Protein AF-A0A7Y2PFR7-F1 (afdb_monomer)

pLDDT: mean 94.41, std 5.93, range [52.22, 98.75]

Structure (mmCIF, N/CA/C/O backbone):
data_AF-A0A7Y2PFR7-F1
#
_entry.id   AF-A0A7Y2PFR7-F1
#
loop_
_atom_site.group_PDB
_atom_site.id
_atom_site.type_symbol
_atom_site.label_atom_id
_atom_site.label_alt_id
_atom_site.label_comp_id
_atom_site.label_asym_id
_atom_site.label_entity_id
_atom_site.label_seq_id
_atom_site.pdbx_PDB_ins_code
_atom_site.Cartn_x
_atom_site.Cartn_y
_atom_site.Cartn_z
_atom_site.occupancy
_atom_site.B_iso_or_equiv
_atom_site.auth_seq_id
_atom_site.auth_comp_id
_atom_site.auth_asym_id
_atom_site.auth_atom_id
_atom_site.pdbx_PDB_model_num
ATOM 1 N N . MET A 1 1 ? 8.961 -8.467 6.448 1.00 73.44 1 MET A N 1
ATOM 2 C CA . MET A 1 1 ? 8.461 -9.856 6.551 1.00 73.44 1 MET A CA 1
ATOM 3 C C . MET A 1 1 ? 7.328 -10.060 5.555 1.00 73.44 1 MET A C 1
ATOM 5 O O . MET A 1 1 ? 6.442 -9.214 5.499 1.00 73.44 1 MET A O 1
ATOM 9 N N . ILE A 1 2 ? 7.379 -11.126 4.752 1.00 89.25 2 ILE A N 1
ATOM 10 C CA . ILE A 1 2 ? 6.249 -11.557 3.915 1.00 89.25 2 ILE A CA 1
ATOM 11 C C . ILE A 1 2 ? 5.321 -12.379 4.800 1.00 89.25 2 ILE A C 1
ATOM 13 O O . ILE A 1 2 ? 5.780 -13.318 5.442 1.00 89.25 2 ILE A O 1
ATOM 17 N N . LEU A 1 3 ? 4.045 -12.008 4.850 1.00 93.50 3 LEU A N 1
ATOM 18 C CA . LEU A 1 3 ? 3.095 -12.608 5.784 1.00 93.50 3 LEU A CA 1
ATOM 19 C C . LEU A 1 3 ? 2.535 -13.951 5.284 1.00 93.50 3 LEU A C 1
ATOM 21 O O . LEU A 1 3 ? 2.276 -14.836 6.087 1.00 93.50 3 LEU A O 1
ATOM 25 N N . PHE A 1 4 ? 2.414 -14.115 3.962 1.00 96.69 4 PHE A N 1
ATOM 26 C CA . PHE A 1 4 ? 1.813 -15.287 3.312 1.00 96.69 4 PHE A CA 1
ATOM 27 C C . PHE A 1 4 ? 2.728 -15.858 2.207 1.00 96.69 4 PHE A C 1
ATOM 29 O O . PHE A 1 4 ? 2.384 -15.791 1.023 1.00 96.69 4 PHE A O 1
ATOM 36 N N . PRO A 1 5 ? 3.926 -16.373 2.545 1.00 95.44 5 PRO A N 1
ATOM 37 C CA . PRO A 1 5 ? 4.923 -16.780 1.548 1.00 95.44 5 PRO A CA 1
ATOM 38 C C . PRO A 1 5 ? 4.431 -17.892 0.607 1.00 95.44 5 PRO A C 1
ATOM 40 O O . PRO A 1 5 ? 4.742 -17.863 -0.584 1.00 95.44 5 PRO A O 1
ATOM 43 N N . ASP A 1 6 ? 3.610 -18.818 1.101 1.00 96.38 6 ASP A N 1
ATOM 44 C CA . ASP A 1 6 ? 3.124 -19.964 0.319 1.00 96.38 6 ASP A CA 1
ATOM 45 C C . ASP A 1 6 ? 2.070 -19.578 -0.730 1.00 96.38 6 ASP A C 1
ATOM 47 O O . ASP A 1 6 ? 1.842 -20.302 -1.700 1.00 96.38 6 ASP A O 1
ATOM 51 N N . LEU A 1 7 ? 1.464 -18.396 -0.589 1.00 97.62 7 LEU A N 1
ATOM 52 C CA . LEU A 1 7 ? 0.409 -17.912 -1.477 1.00 97.62 7 LEU A CA 1
ATOM 53 C C . LEU A 1 7 ? 0.921 -16.959 -2.564 1.00 97.62 7 LEU A C 1
ATOM 55 O O . LEU A 1 7 ? 0.141 -16.540 -3.413 1.00 97.62 7 LEU A O 1
ATOM 59 N N . LEU A 1 8 ? 2.220 -16.643 -2.618 1.00 95.25 8 LEU A N 1
ATOM 60 C CA . LEU A 1 8 ? 2.778 -15.642 -3.548 1.00 95.25 8 LEU A CA 1
ATOM 61 C C . LEU A 1 8 ? 2.469 -15.899 -5.036 1.00 95.25 8 LEU A C 1
ATOM 63 O O . LEU A 1 8 ? 2.458 -14.963 -5.835 1.00 95.25 8 LEU A O 1
ATOM 67 N N . ASN A 1 9 ? 2.215 -17.152 -5.426 1.00 94.88 9 ASN A N 1
ATOM 68 C CA . ASN A 1 9 ? 1.857 -17.510 -6.802 1.00 94.88 9 ASN A CA 1
ATOM 69 C C . ASN A 1 9 ? 0.347 -17.480 -7.085 1.00 94.88 9 ASN A C 1
ATOM 71 O O . ASN A 1 9 ? -0.038 -17.543 -8.255 1.00 94.88 9 ASN A O 1
ATOM 75 N N . LEU A 1 10 ? -0.499 -17.370 -6.057 1.00 96.88 10 LEU A N 1
ATOM 76 C CA . 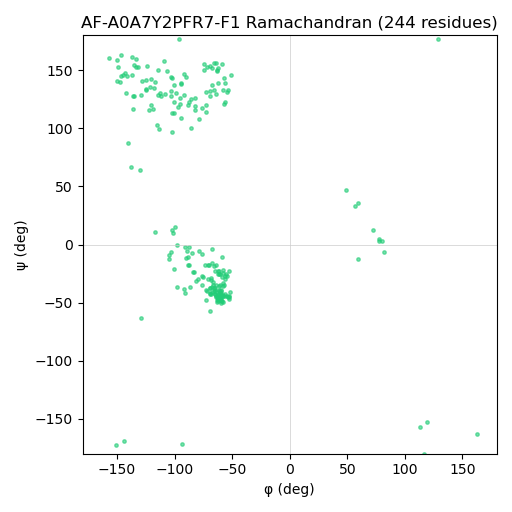LEU A 1 10 ? -1.956 -17.405 -6.180 1.00 96.88 10 LEU A CA 1
ATOM 77 C C . LEU A 1 10 ? -2.508 -16.347 -7.149 1.00 96.88 10 LEU A C 1
ATOM 79 O O . LEU A 1 10 ? -3.329 -16.735 -7.977 1.00 96.88 10 LEU A O 1
ATOM 83 N N . PRO A 1 11 ? -2.045 -15.074 -7.170 1.00 96.25 11 PRO A N 1
ATOM 84 C CA . PRO A 1 11 ? -2.588 -14.076 -8.097 1.00 96.25 11 PRO A CA 1
ATOM 85 C C . PRO A 1 11 ? -2.509 -14.492 -9.574 1.00 96.25 11 PRO A C 1
ATOM 87 O O . PRO A 1 11 ? -3.373 -14.135 -10.362 1.00 96.25 11 PRO A O 1
ATOM 90 N N . ARG A 1 12 ? -1.513 -15.299 -9.966 1.00 93.31 12 ARG A N 1
ATOM 91 C CA . ARG A 1 12 ? -1.357 -15.783 -11.354 1.00 93.31 12 ARG A CA 1
ATOM 92 C C . ARG A 1 12 ? -2.333 -16.901 -11.731 1.00 93.31 12 ARG A C 1
ATOM 94 O O . ARG A 1 12 ? -2.360 -17.322 -12.881 1.00 93.31 12 ARG A O 1
ATOM 101 N N . GLN A 1 13 ? -3.080 -17.422 -10.762 1.00 95.69 13 GLN A N 1
ATOM 102 C CA . GLN A 1 13 ? -4.012 -18.537 -10.930 1.00 95.69 13 GLN A CA 1
ATOM 103 C C . GLN A 1 13 ? -5.479 -18.083 -10.945 1.00 95.69 13 GLN A C 1
ATOM 105 O O . GLN A 1 13 ? -6.354 -18.904 -11.214 1.00 95.69 13 GLN A O 1
ATOM 110 N N . LEU A 1 14 ? -5.746 -16.811 -10.631 1.00 96.44 14 LEU A N 1
ATOM 111 C CA . LEU A 1 14 ? -7.094 -16.249 -10.542 1.00 96.44 14 LEU A CA 1
ATOM 112 C C . LEU A 1 14 ? -7.513 -15.644 -11.888 1.00 96.44 14 LEU A C 1
ATOM 114 O O . LEU A 1 14 ? -6.687 -15.138 -12.658 1.00 96.44 14 LEU A O 1
ATOM 118 N N . ARG A 1 15 ? -8.805 -15.726 -12.194 1.00 95.38 15 ARG A N 1
ATOM 119 C CA . ARG A 1 15 ? -9.359 -15.392 -13.512 1.00 95.38 15 ARG A CA 1
ATOM 120 C C . ARG A 1 15 ? -9.798 -13.938 -13.602 1.00 95.38 15 ARG A C 1
ATOM 122 O O . ARG A 1 15 ? -9.591 -13.319 -14.646 1.00 95.38 15 ARG A O 1
ATOM 129 N N . HIS A 1 16 ? -10.379 -13.400 -12.534 1.00 95.88 16 HIS A N 1
ATOM 130 C CA . HIS A 1 16 ? -10.953 -12.060 -12.523 1.00 95.88 16 HIS A CA 1
ATOM 131 C C . HIS A 1 16 ? -9.885 -11.004 -12.195 1.00 95.88 16 HIS A C 1
ATOM 133 O O . HIS A 1 16 ? -9.228 -11.122 -11.155 1.00 95.88 16 HIS A O 1
ATOM 139 N N . PRO A 1 17 ? -9.698 -9.966 -13.038 1.00 95.06 17 PRO A N 1
ATOM 140 C CA . PRO A 1 17 ? -8.657 -8.955 -12.841 1.00 95.06 17 PRO A CA 1
ATOM 141 C C . PRO A 1 17 ? -8.698 -8.291 -11.465 1.00 95.06 17 PRO A C 1
ATOM 143 O O . PRO A 1 17 ? -7.676 -8.222 -10.793 1.00 95.06 17 PRO A O 1
ATOM 146 N N . GLU A 1 18 ? -9.877 -7.894 -10.985 1.00 96.50 18 GLU A N 1
ATOM 147 C CA . GLU A 1 18 ? -10.002 -7.210 -9.697 1.00 96.50 18 GLU A CA 1
ATOM 148 C C . GLU A 1 18 ? -9.645 -8.130 -8.523 1.00 96.50 18 GLU A C 1
ATOM 150 O O . GLU A 1 18 ? -9.097 -7.681 -7.517 1.00 96.50 18 GLU A O 1
ATOM 155 N N . VAL A 1 19 ? -9.920 -9.431 -8.653 1.00 98.38 19 VAL A N 1
ATOM 156 C CA . VAL A 1 19 ? -9.573 -10.426 -7.630 1.00 98.38 19 VAL A CA 1
ATOM 157 C C . VAL A 1 19 ? -8.075 -10.736 -7.669 1.00 98.38 19 VAL A C 1
ATOM 159 O O . VAL A 1 19 ? -7.460 -10.896 -6.613 1.00 98.38 19 VAL A O 1
ATOM 162 N N . ARG A 1 20 ? -7.448 -10.742 -8.856 1.00 97.81 20 ARG A N 1
ATOM 163 C CA . ARG A 1 20 ? -5.980 -10.780 -8.981 1.00 97.81 20 ARG A CA 1
ATOM 164 C C . ARG A 1 20 ? -5.333 -9.577 -8.319 1.00 97.81 20 ARG A C 1
ATOM 166 O O . ARG A 1 20 ? -4.357 -9.758 -7.595 1.00 97.81 20 ARG A O 1
ATOM 173 N N . ASP A 1 21 ? -5.877 -8.388 -8.543 1.00 97.62 21 ASP A N 1
ATOM 174 C CA . ASP A 1 21 ? -5.3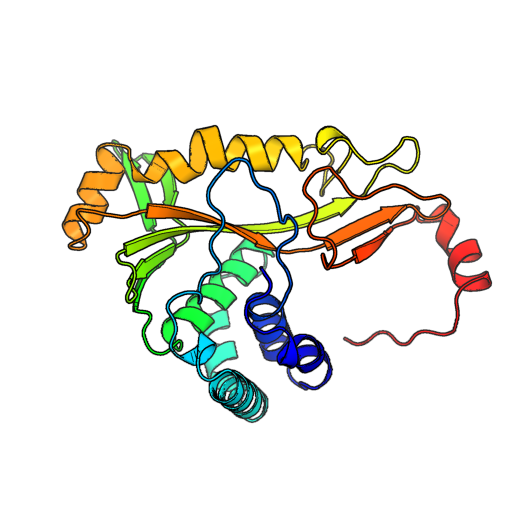67 -7.153 -7.959 1.00 97.62 21 ASP A CA 1
ATOM 175 C C . ASP A 1 21 ? -5.512 -7.182 -6.437 1.00 97.62 21 ASP A C 1
ATOM 177 O O . ASP A 1 21 ? -4.545 -6.919 -5.728 1.00 97.62 21 ASP A O 1
ATOM 181 N N . LEU A 1 22 ? -6.665 -7.606 -5.913 1.00 98.69 22 LEU A N 1
ATOM 182 C CA . LEU A 1 22 ? -6.869 -7.809 -4.477 1.00 98.69 22 LEU A CA 1
ATOM 183 C C . LEU A 1 22 ? -5.867 -8.807 -3.882 1.00 98.69 22 LEU A C 1
ATOM 185 O O . LEU A 1 22 ? -5.222 -8.518 -2.872 1.00 98.69 22 LEU A O 1
ATOM 189 N N . ALA A 1 23 ? -5.708 -9.971 -4.515 1.00 98.50 23 ALA A N 1
ATOM 190 C CA . ALA A 1 23 ? -4.746 -10.978 -4.086 1.00 98.50 23 ALA A CA 1
ATOM 191 C C . ALA A 1 23 ? -3.315 -10.425 -4.135 1.00 98.50 23 ALA A C 1
ATOM 193 O O . ALA A 1 23 ? -2.538 -10.639 -3.210 1.00 98.50 23 ALA A O 1
ATOM 194 N N . TRP A 1 24 ? -2.965 -9.669 -5.176 1.00 97.75 24 TRP A N 1
ATOM 195 C CA . TRP A 1 24 ? -1.671 -9.007 -5.287 1.00 97.75 24 TRP A CA 1
ATOM 196 C C . TRP A 1 24 ? -1.461 -7.996 -4.159 1.00 97.75 24 TRP A C 1
ATOM 198 O O . TRP A 1 24 ? -0.407 -8.012 -3.534 1.00 97.75 24 TRP A O 1
ATOM 208 N N . VAL A 1 25 ? -2.460 -7.169 -3.838 1.00 97.50 25 VAL A N 1
ATOM 209 C CA . VAL A 1 25 ? -2.383 -6.190 -2.743 1.00 97.50 25 VAL A CA 1
ATOM 210 C C . VAL A 1 25 ? -2.077 -6.878 -1.412 1.00 97.50 25 VAL A C 1
ATOM 212 O O . VAL A 1 25 ? -1.206 -6.411 -0.680 1.00 97.50 25 VAL A O 1
ATOM 215 N N . ILE A 1 26 ? -2.748 -7.999 -1.136 1.00 98.31 26 ILE A N 1
ATOM 216 C CA . ILE A 1 26 ? -2.596 -8.768 0.104 1.00 98.31 26 ILE A CA 1
ATOM 217 C C . ILE A 1 26 ? -1.259 -9.512 0.169 1.00 98.31 26 ILE A C 1
ATOM 219 O O . ILE A 1 26 ? -0.663 -9.612 1.234 1.00 98.31 26 ILE A O 1
ATOM 223 N N . LEU A 1 27 ? -0.804 -10.081 -0.946 1.00 98.00 27 LEU A N 1
ATOM 224 C CA . LEU A 1 27 ? 0.280 -11.066 -0.950 1.00 98.00 27 LEU A CA 1
ATOM 225 C C . LEU A 1 27 ? 1.629 -10.470 -1.360 1.00 98.00 27 LEU A C 1
ATOM 227 O O . LEU A 1 27 ? 2.671 -11.053 -1.060 1.00 98.00 27 LEU A O 1
ATOM 231 N N . ALA A 1 28 ? 1.636 -9.327 -2.052 1.00 96.62 28 ALA A N 1
ATOM 232 C CA . ALA A 1 28 ? 2.860 -8.702 -2.528 1.00 96.62 28 ALA A CA 1
ATOM 233 C C . ALA A 1 28 ? 3.819 -8.392 -1.363 1.00 96.62 28 ALA A C 1
ATOM 235 O O . ALA A 1 28 ? 3.422 -7.778 -0.367 1.00 96.62 28 ALA A O 1
ATOM 236 N N . PRO A 1 29 ? 5.112 -8.743 -1.493 1.00 96.12 29 PRO A N 1
ATOM 237 C CA . PRO A 1 29 ? 6.127 -8.302 -0.549 1.00 96.12 29 PRO A CA 1
ATOM 238 C C . PRO A 1 29 ? 6.164 -6.768 -0.477 1.00 96.12 29 PRO A C 1
ATOM 240 O O . PRO A 1 29 ? 6.039 -6.112 -1.518 1.00 96.12 29 PRO A O 1
ATOM 243 N N . PRO A 1 30 ? 6.390 -6.172 0.710 1.00 96.00 30 PRO A N 1
ATOM 244 C CA . PRO A 1 30 ? 6.565 -4.730 0.800 1.00 96.00 30 PRO A CA 1
ATOM 245 C C . PRO A 1 30 ? 7.809 -4.313 0.012 1.00 96.00 30 PRO A C 1
ATOM 247 O O . PRO A 1 30 ? 8.783 -5.064 -0.076 1.00 96.00 30 PRO A O 1
ATOM 250 N N . MET A 1 31 ? 7.795 -3.099 -0.538 1.00 96.75 31 MET A N 1
ATOM 251 C CA . MET A 1 31 ? 8.900 -2.559 -1.335 1.00 96.75 31 MET A CA 1
ATOM 252 C C . MET A 1 31 ? 10.205 -2.493 -0.530 1.00 96.75 31 MET A C 1
ATOM 254 O O . MET A 1 31 ? 11.284 -2.794 -1.043 1.00 96.75 31 MET A O 1
ATOM 258 N N . LEU A 1 32 ? 10.097 -2.115 0.742 1.00 95.62 32 LEU A N 1
ATOM 259 C CA . LEU A 1 32 ? 11.212 -1.968 1.667 1.00 95.62 32 LEU A CA 1
ATOM 260 C C . LEU A 1 32 ? 11.063 -2.967 2.813 1.00 95.62 32 LEU A C 1
ATOM 262 O O . LEU A 1 32 ? 9.963 -3.189 3.315 1.00 95.62 32 LEU A O 1
ATOM 266 N N . GLU A 1 33 ? 12.169 -3.567 3.230 1.00 93.81 33 GLU A N 1
ATOM 267 C CA . GLU A 1 33 ? 12.243 -4.344 4.467 1.00 93.81 33 GLU A CA 1
ATOM 268 C C . GLU A 1 33 ? 12.668 -3.456 5.633 1.00 93.81 33 GLU A C 1
ATOM 270 O O . GLU A 1 33 ? 12.090 -3.546 6.714 1.00 93.81 33 GLU A O 1
ATOM 275 N N . GLN A 1 34 ? 13.637 -2.572 5.395 1.00 90.44 34 GLN A N 1
ATOM 276 C CA . GLN A 1 34 ? 14.123 -1.634 6.394 1.00 90.44 34 GLN A CA 1
ATOM 277 C C . GLN A 1 34 ? 13.531 -0.264 6.105 1.00 90.44 34 GLN A C 1
ATOM 279 O O . GLN A 1 34 ? 13.832 0.371 5.094 1.00 90.44 34 GLN A O 1
ATOM 284 N N . THR A 1 35 ? 12.681 0.188 7.016 1.00 87.88 35 THR A N 1
ATOM 285 C CA . THR A 1 35 ? 12.088 1.517 6.987 1.00 87.88 35 THR A CA 1
ATOM 286 C C . THR A 1 35 ? 12.471 2.250 8.266 1.00 87.88 35 THR A C 1
ATOM 288 O O . THR A 1 35 ? 12.495 1.649 9.337 1.00 87.88 35 THR A O 1
ATOM 291 N N . PRO A 1 36 ? 12.748 3.558 8.201 1.00 83.12 36 PRO A N 1
ATOM 292 C CA . PRO A 1 36 ? 13.054 4.352 9.394 1.00 83.12 36 PRO A CA 1
ATOM 293 C C . PRO A 1 36 ? 11.856 4.525 10.352 1.00 83.12 36 PRO A C 1
ATOM 295 O O . PRO A 1 36 ? 12.019 5.102 11.423 1.00 83.12 36 PRO A O 1
ATOM 298 N N . TRP A 1 37 ? 10.668 4.019 9.994 1.00 86.31 37 TRP A N 1
ATOM 299 C CA . TRP A 1 37 ? 9.463 4.005 10.834 1.00 86.31 37 TRP A CA 1
ATOM 300 C C . TRP A 1 37 ? 8.803 2.629 10.814 1.00 86.31 37 TRP A C 1
ATOM 302 O O . TRP A 1 37 ? 9.038 1.869 9.868 1.00 86.31 37 TRP A O 1
ATOM 312 N N . PRO A 1 38 ? 7.958 2.317 11.813 1.00 90.94 38 PRO A N 1
ATOM 313 C CA . PRO A 1 38 ? 7.262 1.043 11.879 1.00 90.94 38 PRO A CA 1
ATOM 314 C C . PRO A 1 38 ? 6.440 0.780 10.613 1.00 90.94 38 PRO A C 1
ATOM 316 O O . PRO A 1 38 ? 5.564 1.561 10.234 1.00 90.94 38 PRO A O 1
ATOM 319 N N . GLN A 1 39 ? 6.733 -0.340 9.961 1.00 93.75 39 GLN A N 1
ATOM 320 C CA . GLN A 1 39 ? 5.944 -0.864 8.857 1.00 93.75 39 GLN A CA 1
ATOM 321 C C . GLN A 1 39 ? 5.106 -2.033 9.361 1.00 93.75 39 GLN A C 1
ATOM 323 O O . GLN A 1 39 ? 5.632 -2.932 10.018 1.00 93.75 39 GLN A O 1
ATOM 328 N N . ARG A 1 40 ? 3.814 -2.040 9.029 1.00 96.12 40 ARG A N 1
ATOM 329 C CA . ARG A 1 40 ? 2.891 -3.097 9.446 1.00 96.12 40 ARG A CA 1
ATOM 330 C C . ARG A 1 40 ? 2.028 -3.532 8.277 1.00 96.12 40 ARG A C 1
ATOM 332 O O . ARG A 1 40 ? 1.392 -2.708 7.631 1.00 96.12 40 ARG A O 1
ATOM 339 N N . HIS A 1 41 ? 1.993 -4.836 8.030 1.00 97.75 41 HIS A N 1
ATOM 340 C CA . HIS A 1 41 ? 1.051 -5.405 7.075 1.00 97.75 41 HIS A CA 1
ATOM 341 C C . HIS A 1 41 ? -0.381 -5.218 7.601 1.00 97.75 41 HIS A C 1
ATOM 343 O O . HIS A 1 41 ? -0.626 -5.589 8.752 1.00 97.75 41 HIS A O 1
ATOM 349 N N . PRO A 1 42 ? -1.349 -4.748 6.791 1.00 97.88 42 PRO A N 1
ATOM 350 C CA . PRO A 1 42 ? -2.723 -4.499 7.254 1.00 97.88 42 PRO A CA 1
ATOM 351 C C . PRO A 1 42 ? -3.481 -5.700 7.837 1.00 97.88 42 PRO A C 1
ATOM 353 O O . PRO A 1 42 ? -4.529 -5.524 8.442 1.00 97.88 42 PRO A O 1
ATOM 356 N N . LEU A 1 43 ? -2.946 -6.914 7.681 1.00 98.31 43 LEU A N 1
ATOM 357 C CA . LEU A 1 43 ? -3.552 -8.176 8.108 1.00 98.31 43 LEU A CA 1
ATOM 358 C C . LEU A 1 43 ? -2.706 -8.894 9.165 1.00 98.31 43 LEU A C 1
ATOM 360 O O . LEU A 1 43 ? -2.976 -10.049 9.465 1.00 98.31 43 LEU A O 1
ATOM 364 N N . ALA A 1 44 ? -1.681 -8.246 9.731 1.00 97.62 44 ALA A N 1
ATOM 365 C CA . ALA A 1 44 ? -0.772 -8.881 10.691 1.00 97.62 44 ALA A CA 1
ATOM 366 C C . ALA A 1 44 ? -1.493 -9.449 11.933 1.00 97.62 44 ALA A C 1
ATOM 368 O O . ALA A 1 44 ? -1.091 -10.486 12.464 1.00 97.62 44 ALA A O 1
ATOM 369 N N . GLY A 1 45 ? -2.578 -8.803 12.366 1.00 97.38 45 GLY A N 1
ATOM 370 C CA . GLY A 1 45 ? -3.413 -9.272 13.471 1.00 97.38 45 GLY A CA 1
ATOM 371 C C . GLY A 1 45 ? -4.530 -10.242 13.079 1.00 97.38 45 GLY A C 1
ATOM 372 O O . GLY A 1 45 ? -5.233 -10.706 13.969 1.00 97.38 45 GLY A O 1
ATOM 373 N N . SER A 1 46 ? -4.697 -10.561 11.791 1.00 98.38 46 SER A N 1
ATOM 374 C CA . SER A 1 46 ? -5.771 -11.440 11.320 1.00 98.38 46 SER A CA 1
ATOM 375 C C . SER A 1 46 ? -5.511 -12.910 11.653 1.00 98.38 46 SER A C 1
ATOM 377 O O . SER A 1 46 ? -4.365 -13.376 11.645 1.00 98.38 46 SER A O 1
ATOM 379 N N . ASP A 1 47 ? -6.582 -13.679 11.848 1.00 97.81 47 ASP A N 1
ATOM 380 C CA . ASP A 1 47 ? -6.502 -15.135 12.014 1.00 97.81 47 ASP A CA 1
ATOM 381 C C . ASP A 1 47 ? -5.990 -15.833 10.748 1.00 97.81 47 ASP A C 1
ATOM 383 O O . ASP A 1 47 ? -5.380 -16.899 10.836 1.00 97.81 47 ASP A O 1
ATOM 387 N N . TRP A 1 48 ? -6.129 -15.203 9.575 1.00 98.12 48 TRP A N 1
ATOM 388 C CA . TRP A 1 48 ? -5.532 -15.693 8.330 1.00 98.12 48 TRP A CA 1
ATOM 389 C C . TRP A 1 48 ? -4.019 -15.890 8.427 1.00 98.12 48 TRP A C 1
ATOM 391 O O . TRP A 1 48 ? -3.481 -16.742 7.732 1.00 98.12 48 TRP A O 1
ATOM 401 N N . VAL A 1 49 ? -3.318 -15.151 9.292 1.00 97.38 49 VAL A N 1
ATOM 402 C CA . VAL A 1 49 ? -1.872 -15.341 9.503 1.00 97.38 49 VAL A CA 1
ATOM 403 C C . VAL A 1 49 ? -1.565 -16.717 10.092 1.00 97.38 49 VAL A C 1
ATOM 405 O O . VAL A 1 49 ? -0.537 -17.302 9.772 1.00 97.38 49 VAL A O 1
ATOM 408 N N . GLN A 1 50 ? -2.451 -17.235 10.946 1.00 96.44 50 GLN A N 1
ATOM 409 C CA . GLN A 1 50 ? -2.307 -18.562 11.553 1.00 96.44 50 GLN A CA 1
ATOM 410 C C . GLN A 1 50 ? -2.935 -19.668 10.694 1.00 96.44 50 GLN A C 1
ATOM 412 O O . GLN A 1 50 ? -2.622 -20.838 10.888 1.00 96.44 50 GLN A O 1
ATOM 417 N N . ALA A 1 51 ? -3.809 -19.295 9.757 1.00 97.38 51 ALA A N 1
ATOM 418 C CA . ALA A 1 51 ? -4.539 -20.204 8.882 1.00 97.38 51 ALA A CA 1
ATOM 419 C C . ALA A 1 51 ? -4.594 -19.667 7.432 1.00 97.38 51 ALA A C 1
ATOM 421 O O . ALA A 1 51 ? -5.667 -19.278 6.946 1.00 97.38 51 ALA A O 1
ATOM 422 N N . PRO A 1 52 ? -3.446 -19.588 6.727 1.00 97.62 52 PRO A N 1
ATOM 423 C CA . PRO A 1 52 ? -3.356 -18.996 5.388 1.00 97.62 52 PRO A CA 1
ATOM 424 C C . PRO A 1 52 ? -4.207 -19.727 4.340 1.00 97.62 52 PRO A C 1
ATOM 426 O O . PRO A 1 52 ? -4.673 -19.116 3.379 1.00 97.62 52 PRO A O 1
ATOM 429 N N . GLU A 1 53 ? -4.503 -21.009 4.537 1.00 98.19 53 GLU A N 1
ATOM 430 C CA . GLU A 1 53 ? -5.415 -21.775 3.688 1.00 98.19 53 GLU A CA 1
ATOM 431 C C . GLU A 1 53 ? -6.850 -21.219 3.697 1.00 98.19 53 GLU A C 1
ATOM 433 O O . GLU A 1 53 ? -7.594 -21.395 2.727 1.00 98.19 53 GLU A O 1
ATOM 438 N N . GLN A 1 54 ? -7.256 -20.519 4.764 1.00 98.38 54 GLN A N 1
ATOM 439 C CA . GLN A 1 54 ? -8.549 -19.835 4.813 1.00 98.38 54 GLN A CA 1
ATOM 440 C C . GLN A 1 54 ? -8.558 -18.586 3.927 1.00 98.38 54 GLN A C 1
ATOM 442 O O . GLN A 1 54 ? -9.548 -18.352 3.232 1.00 98.38 54 GLN A O 1
ATOM 447 N N . LEU A 1 55 ? -7.452 -17.831 3.893 1.00 98.69 55 LEU A N 1
ATOM 448 C CA . LEU A 1 55 ? -7.274 -16.710 2.967 1.00 98.69 55 LEU A CA 1
ATOM 449 C C . LEU A 1 55 ? -7.297 -17.200 1.515 1.00 98.69 55 LEU A C 1
ATOM 451 O O . LEU A 1 55 ? -8.003 -16.626 0.686 1.00 98.69 55 LEU A O 1
ATOM 455 N N . GLU A 1 56 ? -6.583 -18.286 1.205 1.00 98.62 56 GLU A N 1
ATOM 456 C CA . GLU A 1 56 ? -6.620 -18.882 -0.135 1.00 98.62 56 GLU A CA 1
ATOM 457 C C . GLU A 1 56 ? -8.043 -19.294 -0.527 1.00 98.62 56 GLU A C 1
ATOM 459 O O . GLU A 1 56 ? -8.513 -18.949 -1.614 1.00 98.62 56 GLU A O 1
ATOM 464 N N . ARG A 1 57 ? -8.754 -20.008 0.357 1.00 98.62 57 ARG A N 1
ATOM 465 C CA . ARG A 1 57 ? -10.135 -20.437 0.104 1.00 98.62 57 ARG A CA 1
ATOM 466 C C . ARG A 1 57 ? -11.056 -19.245 -0.141 1.00 98.62 57 ARG A C 1
ATOM 468 O O . ARG A 1 57 ? -11.875 -19.303 -1.056 1.00 98.62 57 ARG A O 1
ATOM 475 N N . TRP A 1 58 ? -10.910 -18.177 0.641 1.00 98.69 58 TRP A N 1
ATOM 476 C CA . TRP A 1 58 ? -11.681 -16.948 0.472 1.00 98.69 58 TRP A CA 1
ATOM 477 C C . TRP A 1 58 ? -11.391 -16.272 -0.875 1.00 98.69 58 TRP A C 1
ATOM 479 O O . TRP A 1 58 ? -12.330 -15.985 -1.615 1.00 98.69 58 TRP A O 1
ATOM 489 N N . LEU A 1 59 ? -10.117 -16.114 -1.255 1.00 98.75 59 LEU A N 1
ATOM 490 C CA . LEU A 1 59 ? -9.735 -15.543 -2.554 1.00 98.75 59 LEU A CA 1
ATOM 491 C C . LEU A 1 59 ? -10.256 -16.379 -3.732 1.00 98.75 59 LEU A C 1
ATOM 493 O O . LEU A 1 59 ? -10.740 -15.817 -4.709 1.00 98.75 59 LEU A O 1
ATOM 497 N N . ARG A 1 60 ? -10.214 -17.716 -3.647 1.00 98.69 60 ARG A N 1
ATOM 498 C CA . ARG A 1 60 ? -10.753 -18.604 -4.696 1.00 98.69 60 ARG A CA 1
ATOM 499 C C . ARG A 1 60 ? -12.277 -18.561 -4.786 1.00 98.69 60 ARG A C 1
ATOM 501 O O . ARG A 1 60 ? -12.826 -18.625 -5.886 1.00 98.69 60 ARG A O 1
ATOM 508 N N . ALA A 1 61 ? -12.964 -18.455 -3.651 1.00 98.62 61 ALA A N 1
ATOM 509 C CA . ALA A 1 61 ? -14.413 -18.284 -3.627 1.00 98.62 61 ALA A CA 1
ATOM 510 C C . ALA A 1 61 ? -14.816 -16.940 -4.252 1.00 98.62 61 ALA A C 1
ATOM 512 O O . ALA A 1 61 ? -15.728 -16.898 -5.075 1.00 98.62 61 ALA A O 1
ATOM 513 N N . LEU A 1 62 ? -14.083 -15.871 -3.931 1.00 98.62 62 LEU A N 1
ATOM 514 C CA . LEU A 1 62 ? -14.282 -14.551 -4.521 1.00 98.62 62 LEU A CA 1
ATOM 515 C C . LEU A 1 62 ? -13.934 -14.517 -6.017 1.00 98.62 62 LEU A C 1
ATOM 517 O O . LEU A 1 62 ? -14.615 -13.850 -6.780 1.00 98.62 62 LEU A O 1
ATOM 521 N N . ASP A 1 63 ? -12.930 -15.268 -6.470 1.00 98.44 63 ASP A N 1
ATOM 522 C CA . ASP A 1 63 ? -12.649 -15.420 -7.907 1.00 98.44 63 ASP A CA 1
ATOM 523 C C . ASP A 1 63 ? -13.743 -16.219 -8.625 1.00 98.44 63 ASP A C 1
ATOM 525 O O . ASP A 1 63 ? -14.004 -15.999 -9.798 1.00 98.44 63 ASP A O 1
ATOM 529 N N . SER A 1 64 ? -14.429 -17.127 -7.931 1.00 98.06 64 SER A N 1
ATOM 530 C CA . SER A 1 64 ? -15.574 -17.847 -8.506 1.00 98.06 64 SER A CA 1
ATOM 531 C C . SER A 1 64 ? -16.835 -16.977 -8.581 1.00 98.06 64 SER A C 1
ATOM 533 O O . SER A 1 64 ? -17.686 -17.209 -9.438 1.00 98.06 64 SER A O 1
ATOM 535 N N . ASN A 1 65 ? -16.962 -15.985 -7.693 1.00 97.75 65 ASN A N 1
ATOM 536 C CA . ASN A 1 65 ? -18.034 -14.994 -7.687 1.00 97.75 65 ASN A CA 1
ATOM 537 C C . ASN A 1 65 ? -17.487 -13.600 -7.329 1.00 97.75 65 ASN A C 1
ATOM 539 O O . ASN A 1 65 ? -17.495 -13.202 -6.162 1.00 97.75 65 ASN A O 1
ATOM 543 N N . SER A 1 66 ? -17.027 -12.857 -8.339 1.00 97.75 66 SER A N 1
ATOM 544 C CA . SER A 1 66 ? -16.359 -11.558 -8.161 1.00 97.75 66 SER A CA 1
ATOM 545 C C . SER A 1 66 ? -17.308 -10.387 -7.894 1.00 97.75 66 SER A C 1
ATOM 547 O O . SER A 1 66 ? -16.847 -9.269 -7.649 1.00 97.75 66 SER A O 1
ATOM 549 N N . GLU A 1 67 ? -18.623 -10.612 -7.956 1.00 98.00 67 GLU A N 1
ATOM 550 C CA . GLU A 1 67 ? -19.639 -9.562 -7.861 1.00 98.00 67 GLU A CA 1
ATOM 551 C C . GLU A 1 67 ? -19.512 -8.694 -6.591 1.00 98.00 67 GLU A C 1
ATOM 553 O O . GLU A 1 67 ? -19.528 -7.469 -6.732 1.00 98.00 67 GLU A O 1
ATOM 558 N N . PRO A 1 68 ? -19.292 -9.241 -5.374 1.00 98.31 68 PRO A N 1
ATOM 559 C CA . PRO A 1 68 ? -19.169 -8.415 -4.170 1.00 98.31 68 PRO A CA 1
ATOM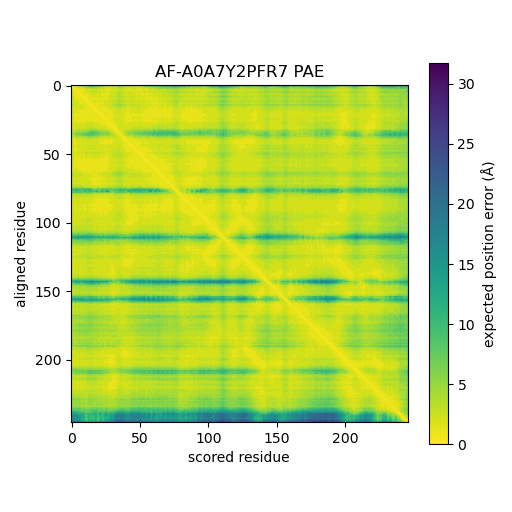 560 C C . PRO A 1 68 ? -18.014 -7.407 -4.242 1.00 98.31 68 PRO A C 1
ATOM 562 O O . PRO A 1 68 ? -18.162 -6.252 -3.840 1.00 98.31 68 PRO A O 1
ATOM 565 N N . LEU A 1 69 ? -16.869 -7.821 -4.796 1.00 98.38 69 LEU A N 1
ATOM 566 C CA . LEU A 1 69 ? -15.716 -6.939 -4.968 1.00 98.38 69 LEU A CA 1
ATOM 567 C C . LEU A 1 69 ? -15.993 -5.872 -6.031 1.00 98.38 69 LEU A C 1
ATOM 569 O O . LEU A 1 69 ? -15.684 -4.700 -5.827 1.00 98.38 69 LEU A O 1
ATOM 573 N N . GLN A 1 70 ? -16.604 -6.251 -7.151 1.00 97.44 70 GLN A N 1
ATOM 574 C CA . GLN A 1 70 ? -16.943 -5.311 -8.220 1.00 97.44 70 GLN A CA 1
ATOM 575 C C . GLN A 1 70 ? -17.942 -4.252 -7.747 1.00 97.44 70 GLN A C 1
ATOM 577 O O . GLN A 1 70 ? -17.735 -3.061 -7.988 1.00 97.44 70 GLN A O 1
ATOM 582 N N . GLN A 1 71 ? -18.980 -4.663 -7.014 1.00 97.44 71 GLN A N 1
ATOM 583 C CA . GLN A 1 71 ? -19.946 -3.749 -6.409 1.00 97.44 71 GLN A CA 1
ATOM 584 C C . GLN A 1 71 ? -19.256 -2.790 -5.431 1.00 97.44 71 GLN A C 1
ATOM 586 O O . GLN A 1 71 ? -19.468 -1.582 -5.512 1.00 97.44 71 GLN A O 1
ATOM 591 N N . TRP A 1 72 ? -18.368 -3.293 -4.568 1.00 97.69 72 TRP A N 1
ATOM 592 C CA . TRP A 1 72 ? -17.597 -2.463 -3.638 1.00 97.69 72 TRP A CA 1
ATOM 593 C C . TRP A 1 72 ? -16.718 -1.417 -4.335 1.00 97.69 72 TRP A C 1
ATOM 595 O O . TRP A 1 72 ? -16.664 -0.252 -3.920 1.00 97.69 72 TRP A O 1
ATOM 605 N N . LEU A 1 73 ? -16.027 -1.823 -5.401 1.00 96.94 73 LEU A N 1
ATOM 606 C CA . LEU A 1 73 ? -15.170 -0.940 -6.186 1.00 96.94 73 LEU A CA 1
ATOM 607 C C . LEU A 1 73 ? -15.981 0.108 -6.956 1.00 96.94 73 LEU A C 1
ATOM 609 O O . LEU A 1 73 ? -15.501 1.225 -7.130 1.00 96.94 73 LEU A O 1
ATOM 613 N N . ALA A 1 74 ? -17.213 -0.211 -7.358 1.00 96.00 74 ALA A N 1
ATOM 614 C CA . ALA A 1 74 ? -18.111 0.712 -8.049 1.00 96.00 74 ALA A CA 1
ATOM 615 C C . ALA A 1 74 ? -18.666 1.835 -7.148 1.00 96.00 74 ALA A C 1
ATOM 617 O O . ALA A 1 74 ? -19.119 2.857 -7.665 1.00 96.00 74 ALA A O 1
ATOM 618 N N . LEU A 1 75 ? -18.598 1.697 -5.816 1.00 94.81 75 LEU A N 1
ATOM 619 C CA . LEU A 1 75 ? -19.080 2.716 -4.868 1.00 94.81 75 LEU A CA 1
ATOM 620 C C . LEU A 1 75 ? -18.255 4.013 -4.876 1.00 94.81 75 LEU A C 1
ATOM 622 O O . LEU A 1 75 ? -18.700 5.026 -4.338 1.00 94.81 75 LEU A O 1
ATOM 626 N N . ALA A 1 76 ? -17.051 4.007 -5.453 1.00 89.88 76 ALA A N 1
ATOM 627 C CA . ALA A 1 76 ? -16.176 5.173 -5.479 1.00 89.88 76 ALA A CA 1
ATOM 628 C C . ALA A 1 76 ? -15.343 5.242 -6.764 1.00 89.88 76 ALA A C 1
ATOM 630 O O . ALA A 1 76 ? -15.158 4.267 -7.483 1.00 89.88 76 ALA A O 1
ATOM 631 N N . THR A 1 77 ? -14.782 6.419 -7.051 1.00 85.56 77 THR A N 1
ATOM 632 C CA . THR A 1 77 ? -13.882 6.576 -8.199 1.00 85.56 77 THR A CA 1
ATOM 633 C C . THR A 1 77 ? -12.523 5.922 -7.944 1.00 85.56 77 THR A C 1
ATOM 635 O O . THR A 1 77 ? -11.726 6.381 -7.123 1.00 85.56 77 THR A O 1
ATOM 638 N N . THR A 1 78 ? -12.228 4.880 -8.713 1.00 86.19 78 THR A N 1
ATOM 639 C CA . THR A 1 78 ? -10.983 4.099 -8.651 1.00 86.19 78 THR A CA 1
ATOM 640 C C . THR A 1 78 ? -9.991 4.461 -9.761 1.00 86.19 78 THR A C 1
ATOM 642 O O . THR A 1 78 ? -8.959 3.819 -9.913 1.00 86.19 78 THR A O 1
ATOM 645 N N . ARG A 1 79 ? -10.238 5.539 -10.527 1.00 87.88 79 ARG A N 1
ATOM 646 C CA . ARG A 1 79 ? -9.384 5.935 -11.671 1.00 87.88 79 ARG A CA 1
ATOM 647 C C . ARG A 1 79 ? -7.932 6.242 -11.293 1.00 87.88 79 ARG A C 1
ATOM 649 O O . ARG A 1 79 ? -7.052 6.196 -12.145 1.00 87.88 79 ARG A O 1
ATOM 656 N N . ARG A 1 80 ? -7.683 6.634 -10.040 1.00 91.75 80 ARG A N 1
ATOM 657 C CA . ARG A 1 80 ? -6.329 6.860 -9.519 1.00 91.75 80 ARG A CA 1
ATOM 658 C C . ARG A 1 80 ? -5.860 5.594 -8.817 1.00 91.75 80 ARG A C 1
ATOM 660 O O . ARG A 1 80 ? -6.513 5.163 -7.873 1.00 91.75 80 ARG A O 1
ATOM 667 N N . LEU A 1 81 ? -4.690 5.088 -9.209 1.00 93.50 81 LEU A N 1
ATOM 668 C CA . LEU A 1 81 ? -4.114 3.851 -8.672 1.00 93.50 81 LEU A CA 1
ATOM 669 C C . LEU A 1 81 ? -4.050 3.822 -7.134 1.00 93.50 81 LEU A C 1
ATOM 671 O O . LEU A 1 81 ? -4.379 2.804 -6.542 1.00 93.50 81 LEU A O 1
ATOM 675 N N . GLY A 1 82 ? -3.695 4.939 -6.485 1.00 94.00 82 GLY A N 1
ATOM 676 C CA . GLY A 1 82 ? -3.684 5.029 -5.016 1.00 94.00 82 GLY A CA 1
ATOM 677 C C . GLY A 1 82 ? -5.057 4.770 -4.385 1.00 94.00 82 GLY A C 1
ATOM 678 O O . GLY A 1 82 ? -5.181 3.909 -3.525 1.00 94.00 82 GLY A O 1
ATOM 679 N N . ARG A 1 83 ? -6.114 5.404 -4.911 1.00 94.62 83 ARG A N 1
ATOM 680 C CA . ARG A 1 83 ? -7.492 5.202 -4.427 1.00 94.62 83 ARG A CA 1
ATOM 681 C C . ARG A 1 83 ? -7.993 3.786 -4.682 1.00 94.62 83 ARG A C 1
ATOM 683 O O . ARG A 1 83 ? -8.716 3.229 -3.865 1.00 94.62 83 ARG A O 1
ATOM 690 N N . TYR A 1 84 ? -7.623 3.206 -5.824 1.00 97.62 84 TYR A N 1
ATOM 691 C CA . TYR A 1 84 ? -7.935 1.810 -6.115 1.00 97.62 84 TYR A CA 1
ATOM 692 C C . TYR A 1 84 ? -7.266 0.869 -5.104 1.00 97.62 84 TYR A C 1
ATOM 694 O O . TYR A 1 84 ? -7.928 0.013 -4.527 1.00 97.62 84 TYR A O 1
ATOM 702 N N . TYR A 1 85 ? -5.983 1.095 -4.821 1.00 98.06 85 TYR A N 1
ATOM 703 C CA . TYR A 1 85 ? -5.210 0.332 -3.844 1.00 98.06 85 TYR A CA 1
ATOM 704 C C . TYR A 1 85 ? -5.796 0.414 -2.426 1.00 98.06 85 TYR A C 1
ATOM 706 O O . TYR A 1 85 ? -5.952 -0.610 -1.765 1.00 98.06 85 TYR A O 1
ATOM 714 N N . GLU A 1 86 ? -6.185 1.609 -1.977 1.00 97.62 86 GLU A N 1
ATOM 715 C CA . GLU A 1 86 ? -6.878 1.804 -0.696 1.00 97.62 86 GLU A CA 1
ATOM 716 C C . GLU A 1 86 ? -8.212 1.046 -0.650 1.00 97.62 86 GLU A C 1
ATOM 718 O O . GLU A 1 86 ? -8.494 0.348 0.320 1.00 97.62 86 GLU A O 1
ATOM 723 N N . ARG A 1 87 ? -9.020 1.111 -1.718 1.00 97.94 87 ARG A N 1
ATOM 724 C CA . ARG A 1 87 ? -10.309 0.401 -1.798 1.00 97.94 87 ARG A CA 1
ATOM 725 C C . ARG A 1 87 ? -10.154 -1.114 -1.706 1.00 97.94 87 ARG A C 1
ATOM 727 O O . ARG A 1 87 ? -10.974 -1.755 -1.045 1.00 97.94 87 ARG A O 1
ATOM 734 N N . LEU A 1 88 ? -9.120 -1.674 -2.336 1.00 98.62 88 LEU A N 1
ATOM 735 C CA . LEU A 1 88 ? -8.790 -3.097 -2.230 1.00 98.62 88 LEU A CA 1
ATOM 736 C C . LEU A 1 88 ? -8.406 -3.472 -0.795 1.00 98.62 88 LEU A C 1
ATOM 738 O O . LEU A 1 88 ? -8.917 -4.457 -0.267 1.00 98.62 88 LEU A O 1
ATOM 742 N N . TRP A 1 89 ? -7.576 -2.663 -0.129 1.00 98.62 89 TRP A N 1
ATOM 743 C CA . TRP A 1 89 ? -7.233 -2.893 1.276 1.00 98.62 89 TRP A CA 1
ATOM 744 C C . TRP A 1 89 ? -8.437 -2.815 2.205 1.00 98.62 89 TRP A C 1
ATOM 746 O O . TRP A 1 89 ? -8.597 -3.677 3.065 1.00 98.62 89 TRP A O 1
ATOM 756 N N . GLN A 1 90 ? -9.306 -1.825 2.017 1.00 98.38 90 GLN A N 1
ATOM 757 C CA . GLN A 1 90 ? -10.521 -1.689 2.817 1.00 98.38 90 GLN A CA 1
ATOM 758 C C . GLN A 1 90 ? -11.426 -2.914 2.648 1.00 98.38 90 GLN A C 1
ATOM 760 O O . GLN A 1 90 ? -11.910 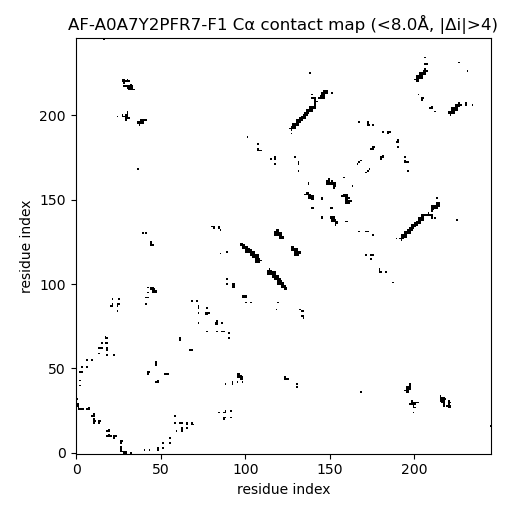-3.443 3.644 1.00 98.38 90 GLN A O 1
ATOM 765 N N . PHE A 1 91 ? -11.584 -3.418 1.416 1.00 98.62 91 PHE A N 1
ATOM 766 C CA . PHE A 1 91 ? -12.321 -4.657 1.161 1.00 98.62 91 PHE A CA 1
ATOM 767 C C . PHE A 1 91 ? -11.685 -5.851 1.880 1.00 98.62 91 PHE A C 1
ATOM 769 O O . PHE A 1 91 ? -12.384 -6.605 2.552 1.00 98.62 91 PHE A O 1
ATOM 776 N N . ALA A 1 92 ? -10.362 -6.015 1.765 1.00 98.69 92 ALA A N 1
ATOM 777 C CA . ALA A 1 92 ? -9.637 -7.110 2.403 1.00 98.69 92 ALA A CA 1
ATOM 778 C C . ALA A 1 92 ? -9.802 -7.089 3.927 1.00 98.69 92 ALA A C 1
ATOM 780 O O . ALA A 1 92 ? -10.141 -8.107 4.521 1.00 98.69 92 ALA A O 1
ATOM 781 N N . VAL A 1 93 ? -9.599 -5.927 4.553 1.00 98.38 93 VAL A N 1
ATOM 782 C CA . VAL A 1 93 ? -9.674 -5.779 6.011 1.00 98.38 93 VAL A CA 1
ATOM 783 C C . VAL A 1 93 ? -11.096 -5.978 6.532 1.00 98.38 93 VAL A C 1
ATOM 785 O O . VAL A 1 93 ? -11.256 -6.607 7.568 1.00 98.38 93 VAL A O 1
ATOM 788 N N . GLN A 1 94 ? -12.131 -5.543 5.807 1.00 98.06 94 GLN A N 1
ATOM 789 C CA . GLN A 1 94 ? -13.527 -5.798 6.196 1.00 98.06 94 GLN A CA 1
ATOM 790 C C . GLN A 1 94 ? -13.904 -7.287 6.230 1.00 98.06 94 GLN A C 1
ATOM 792 O O . GLN A 1 94 ? -14.860 -7.652 6.909 1.00 98.06 94 GLN A O 1
ATOM 797 N N . HIS A 1 95 ? -13.178 -8.136 5.500 1.00 98.31 95 HIS A N 1
ATOM 798 C CA . HIS A 1 95 ? -13.413 -9.582 5.457 1.00 98.31 95 HIS A CA 1
ATOM 799 C C . HIS A 1 95 ? -12.399 -10.383 6.282 1.00 98.31 95 HIS A C 1
ATOM 801 O O . HIS A 1 95 ? -12.544 -11.599 6.404 1.00 98.31 95 HIS A O 1
ATOM 807 N N . ALA A 1 96 ? -11.374 -9.726 6.825 1.00 98.31 96 ALA A N 1
ATOM 808 C CA . ALA A 1 96 ? -10.298 -10.375 7.548 1.00 98.31 96 ALA A CA 1
ATOM 809 C C . ALA A 1 96 ? -10.758 -10.779 8.959 1.00 98.31 96 ALA A C 1
ATOM 811 O O . ALA A 1 96 ? -11.054 -9.909 9.780 1.00 98.31 96 ALA A O 1
ATOM 812 N N . PRO A 1 97 ? -10.778 -12.080 9.299 1.00 98.25 97 PRO A N 1
ATOM 813 C CA . PRO A 1 97 ? -11.139 -12.517 10.639 1.00 98.25 97 PRO A CA 1
ATOM 814 C C . PRO A 1 97 ? -10.137 -11.974 11.658 1.00 98.25 97 PRO A C 1
ATOM 816 O O . PRO A 1 97 ? -8.930 -11.940 11.388 1.00 98.25 97 PRO A O 1
ATOM 819 N N . GLY A 1 98 ? -10.640 -11.534 12.810 1.00 97.94 98 GLY A N 1
ATOM 820 C CA . GLY A 1 98 ? -9.824 -10.950 13.875 1.00 97.94 98 GLY A CA 1
ATOM 821 C C . GLY A 1 98 ? -9.380 -9.502 13.630 1.00 97.94 98 GLY A C 1
ATOM 822 O O . GLY A 1 98 ? -8.624 -8.971 14.443 1.00 97.94 98 GLY A O 1
ATOM 823 N N . VAL A 1 99 ? -9.838 -8.855 12.548 1.00 98.44 99 VAL A N 1
ATOM 824 C CA . VAL A 1 99 ? -9.554 -7.442 12.259 1.00 98.44 99 VAL A CA 1
ATOM 825 C C . VAL A 1 99 ? -10.856 -6.666 12.062 1.00 98.44 99 VAL A C 1
ATOM 827 O O . VAL A 1 99 ? -11.755 -7.089 11.344 1.00 98.44 99 VAL A O 1
ATOM 830 N N . GLU A 1 100 ? -10.946 -5.503 12.691 1.00 98.31 100 GLU A N 1
ATOM 831 C CA . GLU A 1 100 ? -12.053 -4.558 12.574 1.00 98.31 100 GLU A CA 1
ATOM 832 C C . GLU A 1 100 ? -11.566 -3.290 11.861 1.00 98.31 100 GLU A C 1
ATOM 834 O O . GLU A 1 100 ? -10.581 -2.675 12.274 1.00 98.31 100 GLU A O 1
ATOM 839 N N . LEU A 1 101 ? -12.269 -2.865 10.807 1.00 98.31 101 LEU A N 1
ATOM 840 C CA . LEU A 1 101 ? -12.051 -1.561 10.177 1.00 98.31 101 LEU A CA 1
ATOM 841 C C . LEU A 1 101 ? -12.866 -0.490 10.916 1.00 98.31 101 LEU A C 1
ATOM 843 O O . LEU A 1 101 ? -14.062 -0.358 10.670 1.00 98.31 101 LEU A O 1
ATOM 847 N N . ILE A 1 102 ? -12.219 0.286 11.788 1.00 98.38 102 ILE A N 1
ATOM 848 C CA . ILE A 1 102 ? -12.870 1.367 12.550 1.00 98.38 102 ILE A CA 1
ATOM 849 C C . ILE A 1 102 ? -13.190 2.550 11.635 1.00 98.38 102 ILE A C 1
ATOM 851 O O . ILE A 1 102 ? -14.289 3.099 11.665 1.00 98.38 102 ILE A O 1
ATOM 855 N N . ALA A 1 103 ? -12.216 2.965 10.825 1.00 97.94 103 ALA A N 1
ATOM 856 C CA . ALA A 1 103 ? -12.370 4.080 9.900 1.00 97.94 103 ALA A CA 1
ATOM 857 C C . ALA A 1 103 ? -11.504 3.876 8.656 1.00 97.94 103 ALA A C 1
ATOM 859 O O . ALA A 1 103 ? -10.445 3.250 8.714 1.00 97.94 103 ALA A O 1
ATOM 860 N N . ALA A 1 104 ? -11.929 4.452 7.539 1.00 97.50 104 ALA A N 1
ATOM 861 C CA . ALA A 1 104 ? -11.140 4.523 6.319 1.00 97.50 104 ALA A CA 1
ATOM 862 C C . ALA A 1 104 ? -11.344 5.879 5.652 1.00 97.50 104 ALA A C 1
ATOM 864 O O . ALA A 1 104 ? -12.450 6.420 5.704 1.00 97.50 104 ALA A O 1
ATOM 865 N N . ASN A 1 105 ? -10.284 6.402 5.036 1.00 96.00 105 ASN A N 1
ATOM 866 C CA . ASN A 1 105 ? -10.269 7.722 4.412 1.00 96.00 105 ASN A CA 1
ATOM 867 C C . ASN A 1 105 ? -10.827 8.809 5.356 1.00 96.00 105 ASN A C 1
ATOM 869 O O . ASN A 1 105 ? -11.703 9.587 4.977 1.00 96.00 105 ASN A O 1
ATOM 873 N N . LEU A 1 106 ? -10.378 8.821 6.618 1.00 96.50 106 LEU A N 1
ATOM 874 C CA . LEU A 1 106 ? -10.915 9.686 7.673 1.00 96.50 106 LEU A CA 1
ATOM 875 C C . LEU A 1 106 ? -10.360 11.113 7.524 1.00 96.50 106 LEU A C 1
ATOM 877 O O . LEU A 1 106 ? -9.179 11.331 7.813 1.00 96.50 106 LEU A O 1
ATOM 881 N N . PRO A 1 107 ? -11.167 12.106 7.100 1.00 95.56 107 PRO A N 1
ATOM 882 C CA . PRO A 1 107 ? -10.662 13.449 6.862 1.00 95.56 107 PRO A CA 1
ATOM 883 C C . PRO A 1 107 ? -10.361 14.164 8.181 1.00 95.56 107 PRO A C 1
ATOM 885 O O . PRO A 1 107 ? -11.220 14.265 9.057 1.00 95.56 107 PRO A O 1
ATOM 888 N N . ILE A 1 108 ? -9.174 14.758 8.280 1.00 94.19 108 ILE A N 1
ATOM 889 C CA . ILE A 1 108 ? -8.784 15.602 9.411 1.00 94.19 108 ILE A CA 1
ATOM 890 C C . ILE A 1 108 ? -9.008 17.060 9.028 1.00 94.19 108 ILE A C 1
ATOM 892 O O . ILE A 1 108 ? -8.413 17.566 8.069 1.00 94.19 108 ILE A O 1
ATOM 896 N N . ARG A 1 109 ? -9.888 17.746 9.763 1.00 92.38 109 ARG A N 1
ATOM 897 C CA . ARG A 1 109 ? -10.298 19.124 9.470 1.00 92.38 109 ARG A CA 1
ATOM 898 C C . ARG A 1 109 ? -10.074 20.045 10.661 1.00 92.38 109 ARG A C 1
ATOM 900 O O . ARG A 1 109 ? -10.360 19.668 11.788 1.00 92.38 109 ARG A O 1
ATOM 907 N N . LEU A 1 110 ? -9.642 21.273 10.386 1.00 88.00 110 LEU A N 1
ATOM 908 C CA . LEU A 1 110 ? -9.540 22.352 11.368 1.00 88.00 110 LEU A CA 1
ATOM 909 C C . LEU A 1 110 ? -10.087 23.641 10.757 1.00 88.00 110 LEU A C 1
ATOM 911 O O . LEU A 1 110 ? -9.694 24.022 9.655 1.00 88.00 110 LEU A O 1
ATOM 915 N N . GLY A 1 111 ? -11.021 24.298 11.450 1.00 86.00 111 GLY A N 1
ATOM 916 C CA . GLY A 1 111 ? -11.611 25.557 10.980 1.00 86.00 111 GLY A CA 1
ATOM 917 C C . GLY A 1 111 ? -12.254 25.465 9.588 1.00 86.00 111 GLY A C 1
ATOM 918 O O . GLY A 1 111 ? -12.177 26.410 8.816 1.00 86.00 111 GLY A O 1
ATOM 919 N N . GLY A 1 112 ? -12.826 24.309 9.226 1.00 85.75 112 GLY A N 1
ATOM 920 C CA . GLY A 1 112 ? -13.420 24.069 7.902 1.00 85.75 112 GLY A CA 1
ATOM 921 C C . GLY A 1 112 ? -12.427 23.689 6.792 1.00 85.75 112 GLY A C 1
ATOM 922 O O . GLY A 1 112 ? -12.855 23.290 5.709 1.00 85.75 112 GLY A O 1
ATOM 923 N N . HIS A 1 113 ? -11.119 23.729 7.052 1.00 89.38 113 HIS A N 1
ATOM 924 C CA . HIS A 1 113 ? -10.084 23.323 6.100 1.00 89.38 113 HIS A CA 1
ATOM 925 C C . HIS A 1 113 ? -9.673 21.866 6.314 1.00 89.38 113 HIS A C 1
ATOM 927 O O . HIS A 1 113 ? -9.504 21.428 7.449 1.00 89.38 113 HIS A O 1
ATOM 933 N N . THR A 1 114 ? -9.480 21.113 5.227 1.00 92.12 114 THR A N 1
ATOM 934 C CA . THR A 1 114 ? -8.938 19.746 5.300 1.00 92.12 114 THR A CA 1
ATOM 935 C C . THR A 1 114 ? -7.418 19.816 5.400 1.00 92.12 114 THR A C 1
ATOM 937 O O . THR A 1 114 ? -6.760 20.303 4.484 1.00 92.12 114 THR A O 1
ATOM 940 N N . LEU A 1 115 ? -6.875 19.347 6.522 1.00 90.00 115 LEU A N 1
ATOM 941 C CA . LEU A 1 115 ? -5.437 19.294 6.797 1.00 90.00 115 LEU A CA 1
ATOM 942 C C . LEU A 1 115 ? -4.780 18.041 6.206 1.00 90.00 115 LEU A C 1
ATOM 944 O O . LEU A 1 115 ? -3.570 18.019 5.983 1.00 90.00 115 LEU A O 1
ATOM 948 N N . GLY A 1 116 ? -5.583 17.003 5.988 1.00 92.69 116 GLY A N 1
ATOM 949 C CA . GLY A 1 116 ? -5.172 15.709 5.473 1.00 92.69 116 G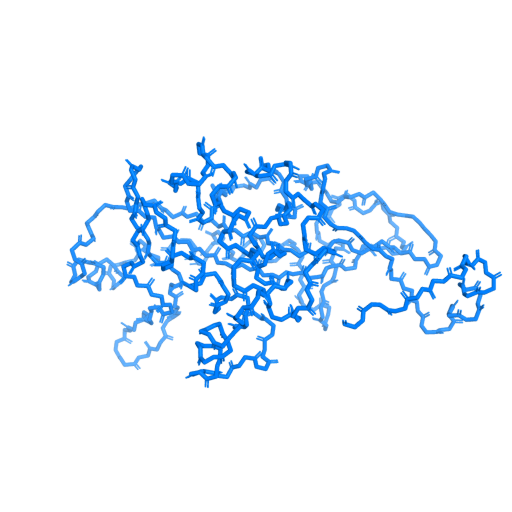LY A CA 1
ATOM 950 C C . GLY A 1 116 ? -6.235 14.653 5.747 1.00 92.69 116 GLY A C 1
ATOM 951 O O . GLY A 1 116 ? -7.386 14.979 6.047 1.00 92.69 116 GLY A O 1
ATOM 952 N N . GLU A 1 117 ? -5.839 13.397 5.636 1.00 95.19 117 GLU A N 1
ATOM 953 C CA . GLU A 1 117 ? -6.701 12.233 5.784 1.00 95.19 117 GLU A CA 1
ATOM 954 C C . GLU A 1 117 ? -5.884 11.100 6.403 1.00 95.19 117 GLU A C 1
ATOM 956 O O . GLU A 1 117 ? -4.690 11.008 6.124 1.00 95.19 117 GLU A O 1
ATOM 961 N N . LEU A 1 118 ? -6.512 10.283 7.251 1.00 96.81 118 LEU A N 1
ATOM 962 C CA . LEU A 1 118 ? -5.938 9.018 7.710 1.00 96.81 118 LEU A CA 1
ATOM 963 C C . LEU A 1 118 ? -6.485 7.898 6.823 1.00 96.81 118 LEU A C 1
ATOM 965 O O . LEU A 1 118 ? -7.706 7.703 6.771 1.00 96.81 118 LEU A O 1
ATOM 969 N N . ASP A 1 119 ? -5.606 7.159 6.145 1.00 97.38 119 ASP A N 1
ATOM 970 C CA . ASP A 1 119 ? -6.032 6.169 5.147 1.00 97.38 119 ASP A CA 1
ATOM 971 C C . ASP A 1 119 ? -6.871 5.055 5.787 1.00 97.38 119 ASP A C 1
ATOM 973 O O . ASP A 1 119 ? -7.958 4.732 5.298 1.00 97.38 119 ASP A O 1
ATOM 977 N N . MET A 1 120 ? -6.395 4.481 6.900 1.00 98.00 120 MET A N 1
ATOM 978 C CA . MET A 1 120 ? -7.097 3.432 7.641 1.00 98.00 120 MET A CA 1
ATOM 979 C C . MET A 1 120 ? -6.838 3.490 9.149 1.00 98.00 120 MET A C 1
ATOM 981 O O . MET A 1 120 ? -5.707 3.660 9.602 1.00 98.00 120 MET A O 1
ATOM 985 N N . VAL A 1 121 ? -7.886 3.246 9.933 1.00 98.44 121 VAL A N 1
ATOM 986 C CA . VAL A 1 121 ? -7.817 2.966 11.370 1.00 98.44 121 VAL A CA 1
ATOM 987 C C . VAL A 1 121 ? -8.431 1.593 11.594 1.00 98.44 121 VAL A C 1
ATOM 989 O O . VAL A 1 121 ? -9.594 1.373 11.256 1.00 98.44 121 VAL A O 1
ATOM 992 N N . LEU A 1 122 ? -7.652 0.663 12.136 1.00 98.25 122 LEU A N 1
ATOM 993 C CA . LEU A 1 122 ? -8.067 -0.725 12.325 1.00 98.25 122 LEU A CA 1
ATOM 994 C C . LEU A 1 122 ? -7.769 -1.220 13.734 1.00 98.25 122 LEU A C 1
ATOM 996 O O . LEU A 1 122 ? -6.839 -0.737 14.375 1.00 98.25 122 LEU A O 1
ATOM 1000 N N . ARG A 1 123 ? -8.542 -2.192 14.207 1.00 98.62 123 ARG A N 1
ATOM 1001 C CA . ARG A 1 123 ? -8.346 -2.854 15.498 1.00 98.62 123 ARG A CA 1
ATOM 1002 C C . ARG A 1 123 ? -8.156 -4.344 15.287 1.00 98.62 123 ARG A C 1
ATOM 1004 O O . ARG A 1 123 ? -8.884 -4.962 14.521 1.00 98.62 123 ARG A O 1
ATOM 1011 N N . ASP A 1 124 ? -7.181 -4.912 15.974 1.00 98.19 124 ASP A N 1
ATOM 1012 C CA . ASP A 1 124 ? -6.968 -6.354 16.049 1.00 98.19 124 ASP A CA 1
ATOM 1013 C C . ASP A 1 124 ? -6.466 -6.743 17.446 1.00 98.19 124 ASP A C 1
ATOM 1015 O O . ASP A 1 124 ? -6.504 -5.936 18.380 1.00 98.19 124 ASP A O 1
ATOM 1019 N N . ARG A 1 125 ? -6.003 -7.987 17.610 1.00 97.19 125 ARG A N 1
ATOM 1020 C CA . ARG A 1 125 ? -5.494 -8.498 18.893 1.00 97.19 125 ARG A CA 1
ATOM 1021 C C . ARG A 1 125 ? -4.330 -7.694 19.488 1.00 97.19 125 ARG A C 1
ATOM 1023 O O . ARG A 1 125 ? -4.126 -7.769 20.695 1.00 97.19 125 ARG A O 1
ATOM 1030 N N . ASP A 1 126 ? -3.589 -6.938 18.674 1.00 97.06 126 ASP A N 1
ATOM 1031 C CA . ASP A 1 126 ? -2.451 -6.130 19.127 1.00 97.06 126 ASP A CA 1
ATOM 1032 C C . ASP A 1 126 ? -2.869 -4.696 19.515 1.00 97.06 126 ASP A C 1
ATOM 1034 O O . ASP A 1 126 ? -2.030 -3.896 19.933 1.00 97.06 126 ASP A O 1
ATOM 1038 N N . GLY A 1 127 ? -4.153 -4.347 19.362 1.00 98.06 127 GLY A N 1
ATOM 1039 C CA . GLY A 1 127 ? -4.711 -3.030 19.670 1.00 98.06 127 GLY A CA 1
ATOM 1040 C C . GLY A 1 127 ? -5.200 -2.272 18.435 1.00 98.06 127 GLY A C 1
ATOM 1041 O O . GLY A 1 127 ? -5.549 -2.866 17.416 1.00 98.06 127 GLY A O 1
ATOM 1042 N N . VAL A 1 128 ? -5.268 -0.941 18.545 1.00 98.50 128 VAL A N 1
ATOM 1043 C CA . VAL A 1 128 ? -5.684 -0.058 17.445 1.00 98.50 128 VAL A CA 1
ATOM 1044 C C . VAL A 1 128 ? -4.464 0.456 16.687 1.00 98.50 128 VAL A C 1
ATOM 1046 O O . VAL A 1 128 ? -3.458 0.861 17.274 1.00 98.50 128 VAL A O 1
ATOM 1049 N N . HIS A 1 129 ? -4.568 0.487 15.364 1.00 98.06 129 HIS A N 1
ATOM 1050 C CA . HIS A 1 129 ? -3.504 0.889 14.461 1.00 98.06 129 HIS A CA 1
ATOM 1051 C C . HIS A 1 129 ? -4.021 1.930 13.478 1.00 98.06 129 HIS A C 1
ATOM 1053 O O . HIS A 1 129 ? -5.019 1.712 12.795 1.00 98.06 129 HIS A O 1
ATOM 1059 N N . HIS A 1 130 ? -3.300 3.038 13.369 1.00 98.00 130 HIS A N 1
ATOM 1060 C CA . HIS A 1 130 ? -3.410 3.935 12.228 1.00 98.00 130 HIS A CA 1
ATOM 1061 C C . HIS A 1 130 ? -2.446 3.439 11.145 1.00 98.00 130 HIS A C 1
ATOM 1063 O O . HIS A 1 130 ? -1.249 3.308 11.408 1.00 98.00 130 HIS A O 1
ATOM 1069 N N . LEU A 1 131 ? -2.956 3.148 9.949 1.00 97.75 131 LEU A N 1
ATOM 1070 C CA . LEU A 1 131 ? -2.161 2.738 8.799 1.00 97.75 131 LEU A CA 1
ATOM 1071 C C . LEU A 1 131 ? -2.222 3.771 7.682 1.00 97.75 131 LEU A C 1
ATOM 1073 O O . LEU A 1 131 ? -3.300 4.122 7.216 1.00 97.75 131 LEU A O 1
ATOM 1077 N N . GLU A 1 132 ? -1.040 4.155 7.212 1.00 97.75 132 GLU A N 1
ATOM 1078 C CA . GLU A 1 132 ? -0.831 4.945 6.001 1.00 97.75 132 GLU A CA 1
ATOM 1079 C C . GLU A 1 132 ? -0.407 4.015 4.857 1.00 97.75 132 GLU A C 1
ATOM 1081 O O . GLU A 1 132 ? 0.601 3.300 4.951 1.00 97.75 132 GLU A O 1
ATOM 1086 N N . LEU A 1 133 ? -1.164 4.015 3.765 1.00 97.25 133 LEU A N 1
ATOM 1087 C CA . LEU A 1 133 ? -0.997 3.123 2.629 1.00 97.25 133 LEU A CA 1
ATOM 1088 C C . LEU A 1 133 ? -0.318 3.848 1.465 1.00 97.25 133 LEU A C 1
ATOM 1090 O O . LEU A 1 133 ? -0.553 5.017 1.165 1.00 97.25 133 LEU A O 1
ATOM 1094 N N . ALA A 1 134 ? 0.542 3.140 0.739 1.00 96.00 134 ALA A N 1
ATOM 1095 C CA . ALA A 1 134 ? 0.993 3.615 -0.558 1.00 96.00 134 ALA A CA 1
ATOM 1096 C C . ALA A 1 134 ? 1.333 2.469 -1.497 1.00 96.00 134 ALA A C 1
ATOM 1098 O O . ALA A 1 134 ? 2.008 1.512 -1.128 1.00 96.00 134 ALA A O 1
ATOM 1099 N N . ILE A 1 135 ? 0.958 2.653 -2.759 1.00 96.56 135 ILE A N 1
ATOM 1100 C CA . ILE A 1 135 ? 1.505 1.913 -3.888 1.00 96.56 135 ILE A CA 1
ATOM 1101 C C . ILE A 1 135 ? 2.390 2.846 -4.710 1.00 96.56 135 ILE A C 1
ATOM 1103 O O . ILE A 1 135 ? 1.991 3.966 -5.046 1.00 96.56 135 ILE A O 1
ATOM 1107 N N . LYS A 1 136 ? 3.615 2.406 -5.013 1.00 96.56 136 LYS A N 1
ATOM 1108 C CA . LYS A 1 136 ? 4.582 3.199 -5.778 1.00 96.56 136 LYS A CA 1
ATOM 1109 C C . LYS A 1 136 ? 5.308 2.379 -6.833 1.00 96.56 136 LYS A C 1
ATOM 1111 O O . LYS A 1 136 ? 5.597 1.205 -6.646 1.00 96.56 136 LYS A O 1
ATOM 1116 N N . LEU A 1 137 ? 5.614 3.026 -7.950 1.00 96.56 137 LEU A N 1
ATOM 1117 C CA . LEU A 1 137 ? 6.436 2.466 -9.012 1.00 96.56 137 LEU A CA 1
ATOM 1118 C C . LEU A 1 137 ? 7.610 3.415 -9.198 1.00 96.56 137 LEU A C 1
ATOM 1120 O O . LEU A 1 137 ? 7.398 4.573 -9.556 1.00 96.56 137 LEU A O 1
ATOM 1124 N N . TYR A 1 138 ? 8.819 2.935 -8.923 1.00 97.62 138 TYR A N 1
ATOM 1125 C CA . TYR A 1 138 ? 10.029 3.739 -9.056 1.00 97.62 138 TYR A CA 1
ATOM 1126 C C . TYR A 1 138 ? 10.970 3.149 -10.098 1.00 97.62 138 TYR A C 1
ATOM 1128 O O . TYR A 1 138 ? 11.235 1.948 -10.099 1.00 97.62 138 TYR A O 1
ATOM 1136 N N . LEU A 1 139 ? 11.495 4.015 -10.957 1.00 97.19 139 LEU A N 1
ATOM 1137 C CA . LEU A 1 139 ? 12.537 3.725 -11.927 1.00 97.19 139 LEU A CA 1
ATOM 1138 C C . LEU A 1 139 ? 13.896 3.937 -11.261 1.00 97.19 139 LEU A C 1
ATOM 1140 O O . LEU A 1 139 ? 14.197 5.039 -10.797 1.00 97.19 139 LEU A O 1
ATOM 1144 N N . GLY A 1 140 ? 14.703 2.883 -11.203 1.00 96.81 140 GLY A N 1
ATOM 1145 C CA . GLY A 1 140 ? 16.098 2.959 -10.787 1.00 96.81 140 GLY A CA 1
ATOM 1146 C C . GLY A 1 140 ? 16.938 3.697 -11.833 1.00 96.81 140 GLY A C 1
ATOM 1147 O O . GLY A 1 140 ? 16.583 3.696 -13.015 1.00 96.81 140 GLY A O 1
ATOM 1148 N N . PRO A 1 141 ? 18.051 4.323 -11.435 1.00 95.38 141 PRO A N 1
ATOM 1149 C CA . PRO A 1 141 ? 18.851 5.135 -12.340 1.00 95.38 141 PRO A CA 1
ATOM 1150 C C . PRO A 1 141 ? 19.527 4.276 -13.414 1.00 95.38 141 PRO A C 1
ATOM 1152 O O . PRO A 1 141 ? 20.094 3.231 -13.108 1.00 95.38 141 PRO A O 1
ATOM 1155 N N . GLN A 1 142 ? 19.523 4.739 -14.668 1.00 93.19 142 GLN A N 1
ATOM 1156 C CA . GLN A 1 142 ? 20.318 4.112 -15.734 1.00 93.19 142 GLN A CA 1
ATOM 1157 C C . GLN A 1 142 ? 21.822 4.370 -15.560 1.00 93.19 142 GLN A C 1
ATOM 1159 O O . GLN A 1 142 ? 22.641 3.548 -15.957 1.00 93.19 142 GLN A O 1
ATOM 1164 N N . GLN A 1 143 ? 22.170 5.509 -14.954 1.00 88.12 143 GLN A N 1
ATOM 1165 C CA . GLN A 1 143 ? 23.535 5.918 -14.633 1.00 88.12 143 GLN A CA 1
ATOM 1166 C C . GLN A 1 143 ? 23.658 6.086 -13.117 1.00 88.12 143 GLN A C 1
ATOM 1168 O O . GLN A 1 143 ? 22.990 6.942 -12.540 1.00 88.12 143 GLN A O 1
ATOM 1173 N N . GLY A 1 144 ? 24.502 5.282 -12.473 1.00 84.12 144 GLY A N 1
ATOM 1174 C CA . GLY A 1 144 ? 24.681 5.281 -11.018 1.00 84.12 144 GLY A CA 1
ATOM 1175 C C . GLY A 1 144 ? 24.555 3.886 -10.413 1.00 84.12 144 GLY A C 1
ATOM 1176 O O . GLY A 1 144 ? 24.296 2.911 -11.116 1.00 84.12 144 GLY A O 1
ATOM 1177 N N . ASP A 1 145 ? 24.764 3.781 -9.102 1.00 87.81 145 ASP A N 1
ATOM 1178 C CA . ASP A 1 145 ? 24.724 2.492 -8.410 1.00 87.81 145 ASP A CA 1
ATOM 1179 C C . ASP A 1 145 ? 23.299 2.054 -8.027 1.00 87.81 145 ASP A C 1
ATOM 1181 O O . ASP A 1 145 ? 23.066 0.856 -7.900 1.00 87.81 145 ASP A O 1
ATOM 1185 N N . GLY A 1 146 ? 22.348 2.987 -7.889 1.00 93.31 146 GLY A N 1
ATOM 1186 C CA . GLY A 1 146 ? 20.973 2.736 -7.457 1.00 93.31 146 GLY A CA 1
ATOM 1187 C C . GLY A 1 146 ? 20.803 2.517 -5.953 1.00 93.31 146 GLY A C 1
ATOM 1188 O O . GLY A 1 146 ? 19.685 2.249 -5.519 1.00 93.31 146 GLY A O 1
ATOM 1189 N N . SER A 1 147 ? 21.859 2.624 -5.142 1.00 95.31 147 SER A N 1
ATOM 1190 C CA . SER A 1 147 ? 21.767 2.363 -3.700 1.00 95.31 147 SER A CA 1
ATOM 1191 C C . SER A 1 147 ? 21.080 3.500 -2.936 1.00 95.31 147 SER A C 1
ATOM 1193 O O . SER A 1 147 ? 20.429 3.250 -1.921 1.00 95.31 147 SER A O 1
ATOM 1195 N N . ASP A 1 148 ? 21.162 4.732 -3.442 1.00 95.19 148 ASP A N 1
ATOM 1196 C CA . ASP A 1 148 ? 20.534 5.910 -2.844 1.00 95.19 148 ASP A CA 1
ATOM 1197 C C . ASP A 1 148 ? 19.044 6.016 -3.239 1.00 95.19 148 ASP A C 1
ATOM 1199 O O . ASP A 1 148 ? 18.734 6.197 -4.423 1.00 95.19 148 ASP A O 1
ATOM 1203 N N . PRO A 1 149 ? 18.096 5.983 -2.277 1.00 94.75 149 PRO A N 1
ATOM 1204 C CA . PRO A 1 149 ? 16.674 6.220 -2.532 1.00 94.75 149 PRO A CA 1
ATOM 1205 C C . PRO A 1 149 ? 16.351 7.523 -3.288 1.00 94.75 149 PRO A C 1
ATOM 1207 O O . PRO A 1 149 ? 15.294 7.615 -3.910 1.00 94.75 149 PRO A O 1
ATOM 1210 N N . ALA A 1 150 ? 17.217 8.540 -3.268 1.00 94.81 150 ALA A N 1
ATOM 1211 C CA . ALA A 1 150 ? 17.004 9.780 -4.017 1.00 94.81 150 ALA A CA 1
ATOM 1212 C C . ALA A 1 150 ? 17.129 9.607 -5.543 1.00 94.81 150 ALA A C 1
ATOM 1214 O O . ALA A 1 150 ? 16.634 10.448 -6.295 1.00 94.81 150 ALA A O 1
ATOM 1215 N N . GLN A 1 151 ? 17.747 8.515 -6.005 1.00 95.19 151 GLN A N 1
ATOM 1216 C CA . GLN A 1 151 ? 17.909 8.187 -7.426 1.00 95.19 151 GLN A CA 1
ATOM 1217 C C . GLN A 1 151 ? 16.699 7.451 -8.023 1.00 95.19 151 GLN A C 1
ATOM 1219 O O . GLN A 1 151 ? 16.650 7.225 -9.230 1.00 95.19 151 GLN A O 1
ATOM 1224 N N . TRP A 1 152 ? 15.728 7.072 -7.190 1.00 96.69 152 TRP A N 1
ATOM 1225 C CA . TRP A 1 152 ? 14.560 6.290 -7.585 1.00 96.69 152 TRP A CA 1
ATOM 1226 C C . TRP A 1 152 ? 13.382 7.201 -7.915 1.00 96.69 152 TRP A C 1
ATOM 1228 O O . TRP A 1 152 ? 12.788 7.817 -7.024 1.00 96.69 152 TRP A O 1
ATOM 1238 N N . LEU A 1 153 ? 13.054 7.287 -9.205 1.00 96.31 153 LEU A N 1
ATOM 1239 C CA . LEU A 1 153 ? 12.115 8.267 -9.752 1.00 96.31 153 LEU A CA 1
ATOM 1240 C C . LEU A 1 153 ? 10.751 7.645 -10.048 1.00 96.31 153 LEU A C 1
ATOM 1242 O O . LEU A 1 153 ? 10.651 6.640 -10.743 1.00 96.31 153 LEU A O 1
ATOM 1246 N N . GLY A 1 154 ? 9.691 8.254 -9.532 1.00 94.31 154 GLY A N 1
ATOM 1247 C CA . GLY A 1 154 ? 8.311 7.931 -9.875 1.00 94.31 154 GLY A CA 1
ATOM 1248 C C . GLY A 1 154 ? 7.781 8.833 -10.998 1.00 94.31 154 GLY A C 1
ATOM 1249 O O . GLY A 1 154 ? 8.533 9.614 -11.594 1.00 94.31 154 GLY A O 1
ATOM 1250 N N . PRO A 1 155 ? 6.472 8.766 -11.293 1.00 83.81 155 PRO A N 1
ATOM 1251 C CA . PRO A 1 155 ? 5.853 9.576 -12.336 1.00 83.81 155 PRO A CA 1
ATOM 1252 C C . PRO A 1 155 ? 6.125 11.081 -12.171 1.00 83.81 155 PRO A C 1
ATOM 1254 O O . PRO A 1 155 ? 5.977 11.648 -11.088 1.00 83.81 155 PRO A O 1
ATOM 1257 N N . GLY A 1 156 ? 6.510 11.740 -13.268 1.00 80.94 156 GLY A N 1
ATOM 1258 C CA . GLY A 1 156 ? 6.754 13.186 -13.308 1.00 80.94 156 GLY A CA 1
ATOM 1259 C C . GLY A 1 156 ? 8.029 13.661 -12.599 1.00 80.94 156 GLY A C 1
ATOM 1260 O O . GLY A 1 156 ? 8.152 14.862 -12.367 1.00 80.94 156 GLY A O 1
ATOM 1261 N N . SER A 1 157 ? 8.944 12.755 -12.222 1.00 77.38 157 SER A N 1
ATOM 1262 C CA . SER A 1 157 ? 10.265 13.005 -11.594 1.00 77.38 157 SER A CA 1
ATOM 1263 C C . SER A 1 157 ? 10.262 13.753 -10.249 1.00 77.38 157 SER A C 1
ATOM 1265 O O . SER A 1 157 ? 11.269 13.781 -9.541 1.00 77.38 157 SER A O 1
ATOM 1267 N N . ASN A 1 158 ? 9.133 14.349 -9.864 1.00 81.69 158 ASN A N 1
ATOM 1268 C CA . ASN A 1 158 ? 8.910 14.961 -8.561 1.00 81.69 158 ASN A CA 1
ATOM 1269 C C . ASN A 1 158 ? 8.577 13.920 -7.490 1.00 81.69 158 ASN A C 1
ATOM 1271 O O . ASN A 1 158 ? 8.918 14.139 -6.322 1.00 81.69 158 ASN A O 1
ATOM 1275 N N . ASP A 1 159 ? 7.948 12.810 -7.893 1.00 90.19 159 ASP A N 1
ATOM 1276 C CA . ASP A 1 159 ? 7.779 11.618 -7.068 1.00 90.19 159 ASP A CA 1
ATOM 1277 C C . ASP A 1 159 ? 9.129 10.908 -6.955 1.00 90.19 159 ASP A C 1
ATOM 1279 O O . ASP A 1 159 ? 9.731 10.541 -7.962 1.00 90.19 159 ASP A O 1
ATOM 1283 N N . ARG A 1 160 ? 9.629 10.756 -5.730 1.00 95.00 160 ARG A N 1
ATOM 1284 C CA . ARG A 1 160 ? 10.902 10.089 -5.442 1.00 95.00 160 ARG A CA 1
ATOM 1285 C C . ARG A 1 160 ? 10.802 9.300 -4.157 1.00 95.00 160 ARG A C 1
ATOM 1287 O O . ARG A 1 160 ? 10.126 9.739 -3.220 1.00 95.00 160 ARG A O 1
ATOM 1294 N N . LEU A 1 161 ? 11.526 8.189 -4.091 1.00 95.81 161 LEU A N 1
ATOM 1295 C CA . LEU A 1 161 ? 11.485 7.310 -2.929 1.00 95.81 161 LEU A CA 1
ATOM 1296 C C . LEU A 1 161 ? 11.941 8.037 -1.651 1.00 95.81 161 LEU A C 1
ATOM 1298 O O . LEU A 1 161 ? 11.226 7.983 -0.650 1.00 95.81 161 LEU A O 1
ATOM 1302 N N . ASP A 1 162 ? 13.038 8.807 -1.693 1.00 94.94 162 ASP A N 1
ATOM 1303 C CA . ASP A 1 162 ? 13.510 9.602 -0.541 1.00 94.94 162 ASP A CA 1
ATOM 1304 C C . ASP A 1 162 ? 12.440 10.573 -0.012 1.00 94.94 162 ASP A C 1
ATOM 1306 O O . ASP A 1 162 ? 12.206 10.679 1.195 1.00 94.94 162 ASP A O 1
ATOM 1310 N N . ARG A 1 163 ? 11.757 11.271 -0.927 1.00 94.81 163 ARG A N 1
ATOM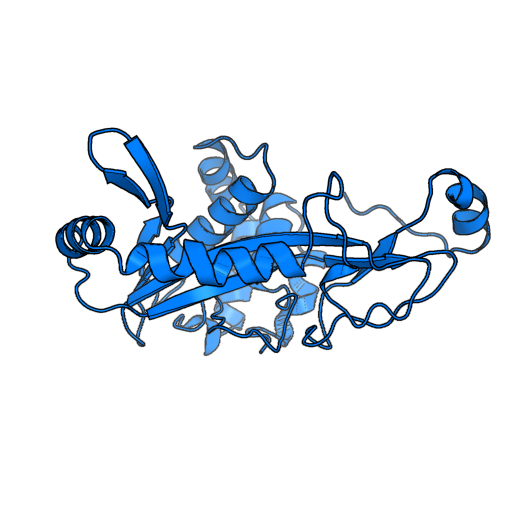 1311 C CA . ARG A 1 163 ? 10.714 12.245 -0.600 1.00 94.81 163 ARG A CA 1
ATOM 1312 C C . ARG A 1 163 ? 9.478 11.570 -0.033 1.00 94.81 163 ARG A C 1
ATOM 1314 O O . ARG A 1 163 ? 8.925 12.081 0.936 1.00 94.81 163 ARG A O 1
ATOM 1321 N N . LYS A 1 164 ? 9.049 10.435 -0.596 1.00 94.31 164 LYS A N 1
ATOM 1322 C CA . LYS A 1 164 ? 7.890 9.694 -0.082 1.00 94.31 164 LYS A CA 1
ATOM 1323 C C . LYS A 1 164 ? 8.160 9.158 1.321 1.00 94.31 164 LYS A C 1
ATOM 1325 O O . LYS A 1 164 ? 7.302 9.314 2.185 1.00 94.31 164 LYS A O 1
ATOM 1330 N N . LEU A 1 165 ? 9.352 8.612 1.568 1.00 93.69 165 LEU A N 1
ATOM 1331 C CA . LEU A 1 165 ? 9.751 8.188 2.910 1.00 93.69 165 LEU A CA 1
ATOM 1332 C C . LEU A 1 165 ? 9.734 9.383 3.874 1.00 93.69 165 LEU A C 1
ATOM 1334 O O . LEU A 1 165 ? 9.056 9.346 4.896 1.00 93.69 165 LEU A O 1
ATOM 1338 N N . ARG A 1 166 ? 10.375 10.501 3.520 1.00 93.69 166 ARG A N 1
ATOM 1339 C CA . ARG A 1 166 ? 10.351 11.720 4.348 1.00 93.69 166 ARG A CA 1
ATOM 1340 C C . ARG A 1 166 ? 8.930 12.250 4.600 1.00 93.69 166 ARG A C 1
ATOM 1342 O O . ARG A 1 166 ? 8.638 12.749 5.683 1.00 93.69 166 ARG A O 1
ATOM 1349 N N . HIS A 1 167 ? 8.036 12.142 3.621 1.00 93.44 167 HIS A N 1
ATOM 1350 C CA . HIS A 1 167 ? 6.652 12.581 3.769 1.00 93.44 167 HIS A CA 1
ATOM 1351 C C . HIS A 1 167 ? 5.863 11.704 4.747 1.00 93.44 167 HIS A C 1
ATOM 1353 O O . HIS A 1 167 ? 5.165 12.252 5.602 1.00 93.44 167 HIS A O 1
ATOM 1359 N N . PHE A 1 168 ? 6.028 10.375 4.694 1.00 93.00 168 PHE A N 1
ATOM 1360 C CA . PHE A 1 168 ? 5.402 9.483 5.674 1.00 93.00 168 PHE A CA 1
ATOM 1361 C C . PHE A 1 168 ? 5.733 9.910 7.104 1.00 93.00 168 PHE A C 1
ATOM 1363 O O . PHE A 1 168 ? 4.858 10.005 7.956 1.00 93.00 168 PHE A O 1
ATOM 1370 N N . SER A 1 169 ? 6.993 10.230 7.359 1.00 89.88 169 SER A N 1
ATOM 1371 C CA . SER A 1 169 ? 7.481 10.435 8.716 1.00 89.88 169 SER A CA 1
ATOM 1372 C C . SER A 1 169 ? 7.323 11.806 9.298 1.00 89.88 169 SER A C 1
ATOM 1374 O O . SER A 1 169 ? 7.099 11.941 10.493 1.00 89.88 169 SER A O 1
ATOM 1376 N N . GLN A 1 170 ? 7.489 12.824 8.467 1.00 91.75 170 GLN A N 1
ATOM 1377 C CA . GLN A 1 170 ? 7.412 14.201 8.920 1.00 91.75 170 GLN A CA 1
ATOM 1378 C C . GLN A 1 170 ? 5.971 14.714 8.872 1.00 91.75 170 GLN A C 1
ATOM 1380 O O . GLN A 1 170 ? 5.677 15.727 9.498 1.00 91.75 170 GLN A O 1
ATOM 1385 N N . HIS A 1 171 ? 5.078 14.037 8.134 1.00 90.50 171 HIS A N 1
ATOM 1386 C CA . HIS A 1 171 ? 3.726 14.534 7.877 1.00 90.50 171 HIS A CA 1
ATOM 1387 C C . HIS A 1 171 ? 2.635 13.510 8.191 1.00 90.50 171 HIS A C 1
ATOM 1389 O O . HIS A 1 171 ? 1.834 13.779 9.083 1.00 90.50 171 HIS A O 1
ATOM 1395 N N . GLN A 1 172 ? 2.597 12.375 7.484 1.00 91.81 172 GLN A N 1
ATOM 1396 C CA . GLN A 1 172 ? 1.457 11.445 7.517 1.00 91.81 172 GLN A CA 1
ATOM 1397 C C . GLN A 1 172 ? 1.326 10.720 8.868 1.00 91.81 172 GLN A C 1
ATOM 1399 O O . GLN A 1 172 ? 0.351 10.907 9.589 1.00 91.81 172 GLN A O 1
ATOM 1404 N N . LEU A 1 173 ? 2.367 10.003 9.302 1.00 93.06 173 LEU A N 1
ATOM 1405 C CA . LEU A 1 173 ? 2.342 9.257 10.565 1.00 93.06 173 LEU A CA 1
ATOM 1406 C C . LEU A 1 173 ? 2.101 10.172 11.785 1.00 93.06 173 LEU A C 1
ATOM 1408 O O . LEU A 1 173 ? 1.210 9.859 12.582 1.00 93.06 173 LEU A O 1
ATOM 1412 N N . PRO A 1 174 ? 2.782 11.334 11.931 1.00 94.00 174 PRO A N 1
ATOM 1413 C CA . PRO A 1 174 ? 2.500 12.265 13.024 1.00 94.00 174 PRO A CA 1
ATOM 1414 C C . PRO A 1 174 ? 1.110 12.909 12.970 1.00 94.00 174 PRO A C 1
ATOM 1416 O O . PRO A 1 174 ? 0.667 13.440 13.986 1.00 94.00 174 PRO A O 1
ATOM 1419 N N . MET A 1 175 ? 0.417 12.905 11.821 1.00 93.75 175 MET A N 1
ATOM 1420 C CA . MET A 1 175 ? -0.890 13.560 11.670 1.00 93.75 175 MET A CA 1
ATOM 1421 C C . MET A 1 175 ? -1.906 13.020 12.669 1.00 93.75 175 MET A C 1
ATOM 1423 O O . MET A 1 175 ? -2.587 13.802 13.326 1.00 93.75 175 MET A O 1
ATOM 1427 N N . SER A 1 176 ? -1.944 11.700 12.837 1.00 93.44 176 SER A N 1
ATOM 1428 C CA . SER A 1 176 ? -2.804 11.016 13.807 1.00 93.44 176 SER A CA 1
ATOM 1429 C C . SER A 1 176 ? -2.587 11.460 15.260 1.00 93.44 176 SER A C 1
ATOM 1431 O O . SER A 1 176 ? -3.512 11.394 16.062 1.00 93.44 176 SER A O 1
ATOM 1433 N N . GLN A 1 177 ? -1.402 11.976 15.603 1.00 93.69 177 GLN A N 1
ATOM 1434 C CA . GLN A 1 177 ? -1.067 12.426 16.959 1.00 93.6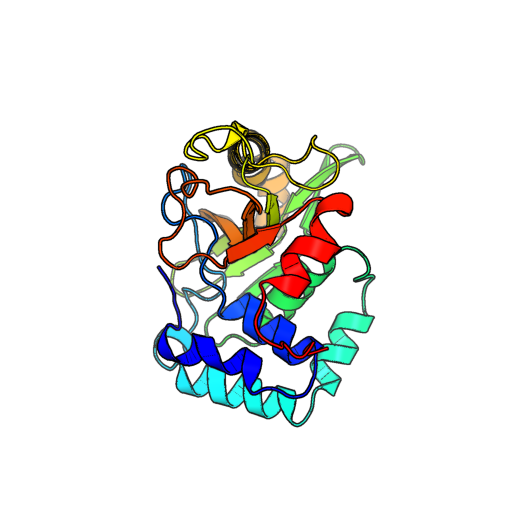9 177 GLN A CA 1
ATOM 1435 C C . GLN A 1 177 ? -1.408 13.897 17.233 1.00 93.69 177 GLN A C 1
ATOM 1437 O O . GLN A 1 177 ? -1.251 14.356 18.367 1.00 93.69 177 GLN A O 1
ATOM 1442 N N . ARG A 1 178 ? -1.852 14.650 16.221 1.00 94.56 178 ARG A N 1
ATOM 1443 C CA . ARG A 1 178 ? -2.251 16.054 16.386 1.00 94.56 178 ARG A CA 1
ATOM 1444 C C . ARG A 1 178 ? -3.527 16.164 17.235 1.00 94.56 178 ARG A C 1
ATOM 1446 O O . ARG A 1 178 ? -4.332 15.230 17.209 1.00 94.56 178 ARG A O 1
ATOM 1453 N N . PRO A 1 179 ? -3.735 17.277 17.965 1.00 94.38 179 PRO A N 1
ATOM 1454 C CA . PRO A 1 179 ? -4.910 17.457 18.820 1.00 94.38 179 PRO A CA 1
ATOM 1455 C C . PRO A 1 179 ? -6.240 17.220 18.094 1.00 94.38 179 PRO A C 1
ATOM 1457 O O . PRO A 1 179 ? -7.085 16.489 18.598 1.00 94.38 179 PRO A O 1
ATOM 1460 N N . GLU A 1 180 ? -6.382 17.752 16.881 1.00 94.12 180 GLU A N 1
ATOM 1461 C CA . GLU A 1 180 ? -7.598 17.644 16.070 1.00 94.12 180 GLU A CA 1
ATOM 1462 C C . GLU A 1 180 ? -7.867 16.195 15.650 1.00 94.12 180 GLU A C 1
ATOM 1464 O O . GLU A 1 180 ? -9.002 15.725 15.678 1.00 94.12 180 GLU A O 1
ATOM 1469 N N . SER A 1 181 ? -6.813 15.455 15.295 1.00 95.06 181 SER A N 1
ATOM 1470 C CA . SER A 1 181 ? -6.925 14.033 14.960 1.00 95.06 181 SER A CA 1
ATOM 1471 C C . SER A 1 181 ? -7.302 13.199 16.179 1.00 95.06 181 SER A C 1
ATOM 1473 O O . SER A 1 181 ? -8.137 12.307 16.068 1.00 95.06 181 SER A O 1
ATOM 1475 N N . ARG A 1 182 ? -6.720 13.494 17.349 1.00 95.62 182 ARG A N 1
ATOM 1476 C CA . ARG A 1 182 ? -7.041 12.792 18.599 1.00 95.62 182 ARG A CA 1
ATOM 1477 C C . ARG A 1 182 ? -8.476 13.033 19.047 1.00 95.62 182 ARG A C 1
ATOM 1479 O O . ARG A 1 182 ? -9.100 12.101 19.531 1.00 95.62 182 ARG A O 1
ATOM 1486 N N . GLU A 1 183 ? -9.003 14.240 18.863 1.00 94.62 183 GLU A N 1
ATOM 1487 C CA . GLU A 1 183 ? -10.408 14.541 19.154 1.00 94.62 183 GLU A CA 1
ATOM 1488 C C . GLU A 1 183 ? -11.350 13.711 18.269 1.00 94.62 183 GLU A C 1
ATOM 1490 O O . GLU A 1 183 ? -12.264 13.059 18.775 1.00 94.62 183 GLU A O 1
ATOM 1495 N N . ILE A 1 184 ? -11.077 13.653 16.961 1.00 95.19 184 ILE A N 1
ATOM 1496 C CA . ILE A 1 184 ? -11.858 12.836 16.021 1.00 95.19 184 ILE A CA 1
ATOM 1497 C C . ILE A 1 184 ? -11.763 11.345 16.382 1.00 95.19 184 ILE A C 1
ATOM 1499 O O . ILE A 1 184 ? -12.783 10.660 16.430 1.00 95.19 184 ILE A O 1
ATOM 1503 N N . LEU A 1 185 ? -10.557 10.839 16.659 1.00 96.88 185 LEU A N 1
ATOM 1504 C CA . LEU A 1 185 ? -10.328 9.438 17.026 1.00 96.88 185 LEU A CA 1
ATOM 1505 C C . LEU A 1 185 ? -10.989 9.074 18.364 1.00 96.88 185 LEU A C 1
ATOM 1507 O O . LEU A 1 185 ? -11.591 8.008 18.470 1.00 96.88 185 LEU A O 1
ATOM 1511 N N . ALA A 1 186 ? -10.970 9.966 19.355 1.00 96.25 186 ALA A N 1
ATOM 1512 C CA . ALA A 1 186 ? -11.679 9.769 20.617 1.00 96.25 186 ALA A CA 1
ATOM 1513 C C . ALA A 1 186 ? -13.199 9.654 20.410 1.00 96.25 186 ALA A C 1
ATOM 1515 O O . ALA A 1 186 ? -13.843 8.843 21.073 1.00 96.25 186 ALA A O 1
ATOM 1516 N N . GLY A 1 187 ? -13.765 10.400 19.453 1.00 95.88 187 GLY A N 1
ATOM 1517 C CA . GLY A 1 187 ? -15.166 10.261 19.035 1.00 95.88 187 GLY A CA 1
ATOM 1518 C C . GLY A 1 187 ? -15.504 8.903 18.400 1.00 95.88 187 GLY A C 1
ATOM 1519 O O . GLY A 1 187 ? -16.673 8.529 18.352 1.00 95.88 187 GLY A O 1
ATOM 1520 N N . LEU A 1 188 ? -14.490 8.155 17.956 1.00 96.56 188 LEU A N 1
ATOM 1521 C CA . LEU A 1 188 ? -14.587 6.776 17.463 1.00 96.56 188 LEU A CA 1
ATOM 1522 C C . LEU A 1 188 ? -14.173 5.738 18.524 1.00 96.56 188 LEU A C 1
ATOM 1524 O O . LEU A 1 188 ? -13.898 4.590 18.183 1.00 96.56 188 LEU A O 1
ATOM 1528 N N . ASP A 1 189 ? -14.093 6.141 19.796 1.00 96.56 189 ASP A N 1
ATOM 1529 C CA . ASP A 1 189 ? -13.626 5.308 20.913 1.00 96.56 189 ASP A CA 1
ATOM 1530 C C . ASP A 1 189 ? -12.184 4.782 20.729 1.00 96.56 189 ASP A C 1
ATOM 1532 O O . ASP A 1 189 ? -11.825 3.660 21.096 1.00 96.56 189 ASP A O 1
ATOM 1536 N N . VAL A 1 190 ? -11.321 5.611 20.127 1.00 97.12 190 VAL A N 1
ATOM 1537 C CA . VAL A 1 190 ? -9.892 5.335 19.932 1.00 97.12 190 VAL A CA 1
ATOM 1538 C C . VAL A 1 190 ? -9.058 6.314 20.756 1.00 97.12 190 VAL A C 1
ATOM 1540 O O . VAL A 1 190 ? -8.807 7.445 20.346 1.00 97.12 190 VAL A O 1
ATOM 1543 N N . GLN A 1 191 ? -8.593 5.854 21.920 1.00 95.06 191 GLN A N 1
ATOM 1544 C CA . GLN A 1 191 ? -7.745 6.644 22.829 1.00 95.06 191 GLN A CA 1
ATOM 1545 C C . GLN A 1 191 ? -6.254 6.329 22.679 1.00 95.06 191 GLN A C 1
ATOM 1547 O O . GLN A 1 191 ? -5.400 7.210 22.785 1.00 95.06 191 GLN A O 1
ATOM 1552 N N . THR A 1 192 ? -5.930 5.062 22.429 1.00 96.38 192 THR A N 1
ATOM 1553 C CA . THR A 1 192 ? -4.564 4.570 22.253 1.00 96.38 192 THR A CA 1
ATOM 1554 C C . THR A 1 192 ? -4.457 3.858 20.916 1.00 96.38 192 THR A C 1
ATOM 1556 O O . THR A 1 192 ? -5.312 3.052 20.558 1.00 96.38 192 THR A O 1
ATOM 1559 N N . PHE A 1 193 ? -3.413 4.177 20.157 1.00 97.25 193 PHE A N 1
ATOM 1560 C CA . PHE A 1 193 ? -3.152 3.557 18.865 1.00 97.25 193 PHE A CA 1
ATOM 1561 C C . PHE A 1 193 ? -1.670 3.660 18.499 1.00 97.25 193 PHE A C 1
ATOM 1563 O O . PHE A 1 193 ? -0.949 4.533 18.992 1.00 97.25 193 PHE A O 1
ATOM 1570 N N . SER A 1 194 ? -1.241 2.804 17.576 1.00 97.06 194 SER A N 1
ATOM 1571 C CA . SER A 1 194 ? 0.096 2.832 16.979 1.00 97.06 194 SER A CA 1
ATOM 1572 C C . SER A 1 194 ? 0.018 3.216 15.501 1.00 97.06 194 SER A C 1
ATOM 1574 O O . SER A 1 194 ? -0.773 2.649 14.748 1.00 97.06 194 SER A O 1
ATOM 1576 N N . ALA A 1 195 ? 0.834 4.178 15.065 1.00 96.94 195 ALA A N 1
ATOM 1577 C CA . ALA A 1 195 ? 0.885 4.604 13.667 1.00 96.94 195 ALA A CA 1
ATOM 1578 C C . ALA A 1 195 ? 1.944 3.809 12.891 1.00 96.94 195 ALA A C 1
ATOM 1580 O O . ALA A 1 195 ? 3.105 3.756 13.302 1.00 96.94 195 ALA A O 1
ATOM 1581 N N . HIS A 1 196 ? 1.557 3.233 11.755 1.00 97.06 196 HIS A N 1
ATOM 1582 C CA . HIS A 1 196 ? 2.447 2.472 10.883 1.00 97.06 196 HIS A CA 1
ATOM 1583 C C . HIS A 1 196 ? 2.212 2.819 9.413 1.00 97.06 196 HIS A C 1
ATOM 1585 O O . HIS A 1 196 ? 1.164 3.333 9.031 1.00 97.06 196 HIS A O 1
ATOM 1591 N N . MET A 1 197 ? 3.190 2.494 8.574 1.00 95.94 197 MET A N 1
ATOM 1592 C CA . MET A 1 197 ? 3.055 2.580 7.119 1.00 95.94 197 MET A CA 1
ATOM 1593 C C . MET A 1 197 ? 3.000 1.196 6.465 1.00 95.94 197 MET A C 1
ATOM 1595 O O . MET A 1 197 ? 3.522 0.220 7.007 1.00 95.94 197 MET A O 1
ATOM 1599 N N . TRP A 1 198 ? 2.442 1.130 5.257 1.00 97.19 198 TRP A N 1
ATOM 1600 C CA . TRP A 1 198 ? 2.565 -0.010 4.351 1.00 97.19 198 TRP A CA 1
ATOM 1601 C C . TRP A 1 198 ? 2.847 0.468 2.922 1.00 97.19 198 TRP A C 1
ATOM 1603 O O . TRP A 1 198 ? 2.034 1.170 2.317 1.00 97.19 198 TRP A O 1
ATOM 1613 N N . LEU A 1 199 ? 4.018 0.104 2.385 1.00 96.50 199 LEU A N 1
ATOM 1614 C CA . LEU A 1 199 ? 4.477 0.535 1.061 1.00 96.50 199 LEU A CA 1
ATOM 1615 C C . LEU A 1 199 ? 4.603 -0.664 0.116 1.00 96.50 199 LEU A C 1
ATOM 1617 O O . LEU A 1 199 ? 5.586 -1.407 0.159 1.00 96.50 199 LEU A O 1
ATOM 1621 N N . GLY A 1 200 ? 3.622 -0.814 -0.770 1.00 96.50 200 GLY A N 1
ATOM 1622 C CA . GLY A 1 200 ? 3.633 -1.780 -1.866 1.00 96.50 200 GLY A CA 1
ATOM 1623 C C . GLY A 1 200 ? 4.108 -1.180 -3.193 1.00 96.50 200 GLY A C 1
ATOM 1624 O O . GLY A 1 200 ? 4.340 0.027 -3.323 1.00 96.50 200 GLY A O 1
ATOM 1625 N N . GLY A 1 201 ? 4.208 -2.033 -4.213 1.00 96.50 201 GLY A N 1
ATOM 1626 C CA . GLY A 1 201 ? 4.512 -1.631 -5.586 1.00 96.50 201 GLY A CA 1
ATOM 1627 C C . GLY A 1 201 ? 5.790 -2.247 -6.140 1.00 96.50 201 GLY A C 1
ATOM 1628 O O . GLY A 1 201 ? 6.165 -3.349 -5.750 1.00 96.50 201 GLY A O 1
ATOM 1629 N N . TYR A 1 202 ? 6.424 -1.556 -7.087 1.00 97.50 202 TYR A N 1
ATOM 1630 C CA . TYR A 1 202 ? 7.514 -2.100 -7.897 1.00 97.50 202 TYR A CA 1
ATOM 1631 C C . TYR A 1 202 ? 8.751 -1.204 -7.895 1.00 97.50 202 TYR A C 1
ATOM 1633 O O . TYR A 1 202 ? 8.659 0.020 -8.022 1.00 97.50 202 TYR A O 1
ATOM 1641 N N . LEU A 1 203 ? 9.916 -1.848 -7.849 1.00 97.94 203 LEU A N 1
ATOM 1642 C CA . LEU A 1 203 ? 11.194 -1.249 -8.220 1.00 97.94 203 LEU A CA 1
ATOM 1643 C C . LEU A 1 203 ? 11.558 -1.719 -9.631 1.00 97.94 203 LEU A C 1
ATOM 1645 O O . LEU A 1 203 ? 11.777 -2.906 -9.878 1.00 97.94 203 LEU A O 1
ATOM 1649 N N . LEU A 1 204 ? 11.578 -0.798 -10.585 1.00 97.56 204 LEU A N 1
ATOM 1650 C CA . LEU A 1 204 ? 11.874 -1.078 -11.984 1.00 97.56 204 LEU A CA 1
ATOM 1651 C C . LEU A 1 204 ? 13.336 -0.738 -12.260 1.00 97.56 204 LEU A C 1
ATOM 1653 O O . LEU A 1 204 ? 13.798 0.350 -11.937 1.00 97.56 204 LEU A O 1
ATOM 1657 N N . TYR A 1 205 ? 14.061 -1.655 -12.885 1.00 97.00 205 TYR A N 1
ATOM 1658 C CA . TYR A 1 205 ? 15.498 -1.545 -13.132 1.00 97.00 205 TYR A CA 1
ATOM 1659 C C . TYR A 1 205 ? 15.768 -1.174 -14.591 1.00 97.00 205 TYR A C 1
ATOM 1661 O O . TYR A 1 205 ? 15.051 -1.662 -15.467 1.00 97.00 205 TYR A O 1
ATOM 1669 N N . PRO A 1 206 ? 16.797 -0.361 -14.874 1.00 96.38 206 PRO A N 1
ATOM 1670 C CA . PRO A 1 206 ? 17.050 0.123 -16.223 1.00 96.38 206 PRO A CA 1
ATOM 1671 C C . PRO A 1 206 ? 17.372 -1.015 -17.189 1.00 96.38 206 PRO A C 1
ATOM 1673 O O . PRO A 1 206 ? 17.962 -2.035 -16.822 1.00 96.38 206 PRO A O 1
ATOM 1676 N N . TRP A 1 207 ? 17.008 -0.795 -18.443 1.00 94.38 207 TRP A N 1
ATOM 1677 C CA . TRP A 1 207 ? 17.507 -1.500 -19.605 1.00 94.38 207 TRP A CA 1
ATOM 1678 C C . TRP A 1 207 ? 17.655 -0.491 -20.763 1.00 94.38 207 TRP A C 1
ATOM 1680 O O . TRP A 1 207 ? 16.704 0.242 -21.025 1.00 94.38 207 TRP A O 1
ATOM 1690 N N . PRO A 1 208 ? 18.808 -0.433 -21.455 1.00 92.50 208 PRO A N 1
ATOM 1691 C CA . PRO A 1 208 ? 20.046 -1.136 -21.126 1.00 92.50 208 PRO A CA 1
ATOM 1692 C C . PRO A 1 208 ? 20.643 -0.626 -19.805 1.00 92.50 208 PRO A C 1
ATOM 1694 O O . PRO A 1 208 ? 20.382 0.500 -19.382 1.00 92.50 208 PRO A O 1
ATOM 1697 N N . GLY A 1 209 ? 21.450 -1.467 -19.159 1.00 91.31 209 GLY A N 1
ATOM 1698 C CA . GLY A 1 209 ? 22.115 -1.151 -17.894 1.00 91.31 209 GLY A CA 1
ATOM 1699 C C . GLY A 1 209 ? 21.684 -2.049 -16.738 1.00 91.31 209 GLY A C 1
ATOM 1700 O O . GLY A 1 209 ? 20.894 -2.982 -16.890 1.00 91.31 209 GLY A O 1
ATOM 1701 N N . GLN A 1 210 ? 22.267 -1.791 -15.572 1.00 91.81 210 GLN A N 1
ATOM 1702 C CA . GLN A 1 210 ? 21.94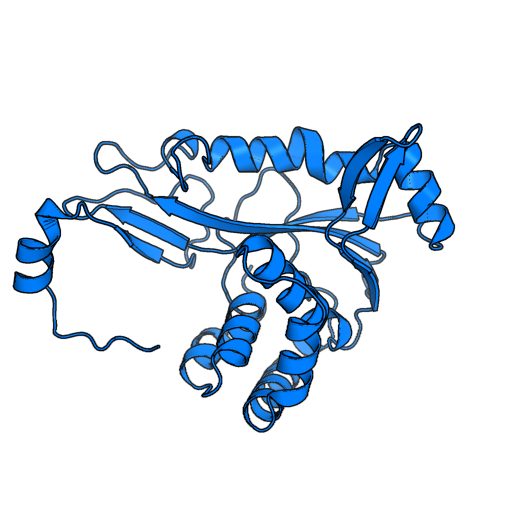3 -2.458 -14.318 1.00 91.81 210 GLN A CA 1
ATOM 1703 C C . GLN A 1 210 ? 22.064 -1.443 -13.186 1.00 91.81 210 GLN A C 1
ATOM 1705 O O . GLN A 1 210 ? 22.938 -0.583 -13.218 1.00 91.81 210 GLN A O 1
ATOM 1710 N N . SER A 1 211 ? 21.218 -1.580 -12.172 1.00 94.81 211 SER A N 1
ATOM 1711 C CA . SER A 1 211 ? 21.331 -0.840 -10.918 1.00 94.81 211 SER A CA 1
ATOM 1712 C C . SER A 1 211 ? 21.159 -1.811 -9.754 1.00 94.81 211 SER A C 1
ATOM 1714 O O . SER A 1 211 ? 20.507 -2.854 -9.884 1.00 94.81 211 SER A O 1
ATOM 1716 N N . ARG A 1 212 ? 21.754 -1.491 -8.607 1.00 96.00 212 ARG A N 1
ATOM 1717 C CA . ARG A 1 212 ? 21.464 -2.173 -7.345 1.00 96.00 212 ARG A CA 1
ATOM 1718 C C . ARG A 1 212 ? 20.101 -1.707 -6.825 1.00 96.00 212 ARG A C 1
ATOM 1720 O O . ARG A 1 212 ? 19.660 -0.622 -7.204 1.00 96.00 212 ARG A O 1
ATOM 1727 N N . PRO A 1 213 ? 19.414 -2.509 -5.995 1.00 96.94 213 PRO A N 1
ATOM 1728 C CA . PRO A 1 213 ? 18.267 -2.024 -5.233 1.00 96.94 213 PRO A CA 1
ATOM 1729 C C . PRO A 1 213 ? 18.657 -0.847 -4.318 1.00 96.94 213 PRO A C 1
ATOM 1731 O O . PRO A 1 213 ? 19.817 -0.781 -3.894 1.00 96.94 213 PRO A O 1
ATOM 1734 N N . PRO A 1 214 ? 17.699 0.026 -3.947 1.00 96.69 214 PRO A N 1
ATOM 1735 C CA . PRO A 1 214 ? 17.940 1.051 -2.944 1.00 96.69 214 PRO A CA 1
ATOM 1736 C C . PRO A 1 214 ? 18.231 0.415 -1.587 1.00 96.69 214 PRO A C 1
ATOM 1738 O O . PRO A 1 214 ? 17.786 -0.698 -1.284 1.00 96.69 214 PRO A O 1
ATOM 1741 N N . LEU A 1 215 ? 18.936 1.156 -0.736 1.00 94.50 215 LEU A N 1
ATOM 1742 C CA . LEU A 1 215 ? 19.172 0.764 0.644 1.00 94.50 215 LEU A CA 1
ATOM 1743 C C . LEU A 1 215 ? 17.841 0.466 1.353 1.00 94.50 215 LEU A C 1
ATOM 1745 O O . LEU A 1 215 ? 16.889 1.243 1.280 1.00 94.50 215 LEU A O 1
ATOM 1749 N N . GLY A 1 216 ? 17.787 -0.677 2.035 1.00 94.31 216 GLY A N 1
ATOM 1750 C CA . GLY A 1 216 ? 16.603 -1.126 2.765 1.00 94.31 216 GLY A CA 1
ATOM 1751 C C . GLY A 1 216 ? 15.513 -1.770 1.907 1.00 94.31 216 GLY A C 1
ATOM 1752 O O . GLY A 1 216 ? 14.480 -2.156 2.455 1.00 94.31 216 GLY A O 1
ATOM 1753 N N . ALA A 1 217 ? 15.720 -1.933 0.593 1.00 96.88 217 ALA A N 1
ATOM 1754 C CA . ALA A 1 217 ? 14.805 -2.698 -0.249 1.00 96.88 217 ALA A CA 1
ATOM 1755 C C . ALA A 1 217 ? 14.624 -4.122 0.273 1.00 96.88 217 ALA A C 1
ATOM 1757 O O . ALA A 1 217 ? 15.584 -4.788 0.658 1.00 96.88 217 ALA A O 1
ATOM 1758 N N . ASN A 1 218 ? 13.387 -4.608 0.232 1.00 96.69 218 ASN A N 1
ATOM 1759 C CA . ASN A 1 218 ? 13.108 -5.991 0.584 1.00 96.69 218 ASN A CA 1
ATOM 1760 C C . ASN A 1 218 ? 13.812 -6.924 -0.416 1.00 96.69 218 ASN A C 1
ATOM 1762 O O . ASN A 1 218 ? 13.621 -6.733 -1.612 1.00 96.69 218 ASN A O 1
ATOM 1766 N N . PRO A 1 219 ? 14.582 -7.949 -0.016 1.00 95.81 219 PRO A N 1
ATOM 1767 C CA . PRO A 1 219 ? 15.244 -8.857 -0.965 1.00 95.81 219 PRO A CA 1
ATOM 1768 C C . PRO A 1 219 ? 14.295 -9.523 -1.978 1.00 95.81 219 PRO A C 1
ATOM 1770 O O . PRO A 1 219 ? 14.694 -9.840 -3.102 1.00 95.81 219 PRO A O 1
ATOM 1773 N N . GLN A 1 220 ? 13.026 -9.689 -1.599 1.00 95.81 220 GLN A N 1
ATOM 1774 C CA . GLN A 1 220 ? 11.945 -10.264 -2.398 1.00 95.81 220 GLN A CA 1
ATOM 1775 C C . GLN A 1 220 ? 11.000 -9.203 -2.991 1.00 95.81 220 GLN A C 1
ATOM 1777 O O . GLN A 1 220 ? 9.941 -9.565 -3.498 1.00 95.81 220 GLN A O 1
ATOM 1782 N N . HIS A 1 221 ? 11.359 -7.911 -2.961 1.00 96.75 221 HIS A N 1
ATOM 1783 C CA . HIS A 1 221 ? 10.550 -6.850 -3.569 1.00 96.75 221 HIS A CA 1
ATOM 1784 C C . HIS A 1 221 ? 10.184 -7.185 -5.019 1.00 96.75 221 HIS A C 1
ATOM 1786 O O . HIS A 1 221 ? 10.971 -7.773 -5.780 1.00 96.75 221 HIS A O 1
ATOM 1792 N N . LEU A 1 222 ? 8.989 -6.757 -5.416 1.00 96.75 222 LEU A N 1
ATOM 1793 C CA . LEU A 1 222 ? 8.541 -6.907 -6.786 1.00 96.75 222 LEU A CA 1
ATOM 1794 C C . LEU A 1 222 ? 9.352 -5.997 -7.702 1.00 96.75 222 LEU A C 1
ATOM 1796 O O . LEU A 1 222 ? 9.559 -4.812 -7.427 1.00 96.75 222 LEU A O 1
ATOM 1800 N N . ARG A 1 223 ? 9.830 -6.580 -8.800 1.00 96.44 223 ARG A N 1
ATOM 1801 C CA . ARG A 1 223 ? 10.758 -5.925 -9.713 1.00 96.44 223 ARG A CA 1
ATOM 1802 C C . ARG A 1 223 ? 10.382 -6.134 -11.166 1.00 96.44 223 ARG A C 1
ATOM 1804 O O . ARG A 1 223 ? 9.759 -7.132 -11.516 1.00 96.44 223 ARG A O 1
ATOM 1811 N N . GLY A 1 224 ? 10.810 -5.202 -12.003 1.00 94.81 224 GLY A N 1
ATOM 1812 C CA . GLY A 1 224 ? 10.650 -5.261 -13.453 1.00 94.81 224 GLY A CA 1
ATOM 1813 C C . GLY A 1 224 ? 11.770 -4.511 -14.161 1.00 94.81 224 GLY A C 1
ATOM 1814 O O . GLY A 1 224 ? 12.727 -4.071 -13.522 1.00 94.81 224 GLY A O 1
ATOM 1815 N N . ARG A 1 225 ? 11.654 -4.367 -15.480 1.00 94.50 225 ARG A N 1
ATOM 1816 C CA . ARG A 1 225 ? 12.548 -3.525 -16.280 1.00 94.50 225 ARG A CA 1
ATOM 1817 C C . ARG A 1 225 ? 11.826 -2.258 -16.714 1.00 94.50 225 ARG A C 1
ATOM 1819 O O . ARG A 1 225 ? 10.620 -2.289 -16.940 1.00 94.50 225 ARG A O 1
ATOM 1826 N N . TRP A 1 226 ? 12.572 -1.175 -16.864 1.00 95.31 226 TRP A N 1
ATOM 1827 C CA . TRP A 1 226 ? 12.146 -0.006 -17.621 1.00 95.31 226 TRP A CA 1
ATOM 1828 C C . TRP A 1 226 ? 13.175 0.285 -18.707 1.00 95.31 226 TRP A C 1
ATOM 1830 O O . TRP A 1 226 ? 14.341 -0.067 -18.562 1.00 95.31 226 TRP A O 1
ATOM 1840 N N . LEU A 1 227 ? 12.736 0.913 -19.789 1.00 95.19 227 LEU A N 1
ATOM 1841 C CA . LEU A 1 227 ? 13.583 1.300 -20.909 1.00 95.19 227 LEU A CA 1
ATOM 1842 C C . LEU A 1 227 ? 13.031 2.551 -21.582 1.00 95.19 227 LEU A C 1
ATOM 1844 O O . LEU A 1 227 ? 11.838 2.849 -21.455 1.00 95.19 227 LEU A O 1
ATOM 1848 N N . HIS A 1 228 ? 13.882 3.266 -22.314 1.00 94.25 228 HIS A N 1
ATOM 1849 C CA . HIS A 1 228 ? 13.405 4.324 -23.194 1.00 94.25 228 HIS A CA 1
ATOM 1850 C C . HIS A 1 228 ? 12.693 3.720 -24.407 1.00 94.25 228 HIS A C 1
ATOM 1852 O O . HIS A 1 228 ? 13.003 2.619 -24.858 1.00 94.25 228 HIS A O 1
ATOM 1858 N N . GLN A 1 229 ? 11.746 4.467 -24.979 1.00 94.88 229 GLN A N 1
ATOM 1859 C CA . GLN A 1 229 ? 11.019 4.031 -26.174 1.00 94.88 229 GLN A CA 1
ATOM 1860 C C . GLN A 1 229 ? 11.965 3.722 -27.350 1.00 94.88 229 GLN A C 1
ATOM 1862 O O . GLN A 1 229 ? 11.707 2.791 -28.108 1.00 94.88 229 GLN A O 1
ATOM 1867 N N . SER A 1 230 ? 13.071 4.465 -27.476 1.00 96.31 230 SER A N 1
ATOM 1868 C CA . SER A 1 230 ? 14.121 4.231 -28.480 1.00 96.31 230 SER A CA 1
ATOM 1869 C C . SER A 1 230 ? 14.760 2.850 -28.377 1.00 96.31 230 SER A C 1
ATOM 1871 O O . SER A 1 230 ? 15.214 2.306 -29.380 1.00 96.31 230 SER A O 1
ATOM 1873 N N . ASP A 1 231 ? 14.772 2.280 -27.176 1.00 95.31 231 ASP A N 1
ATOM 1874 C CA . ASP A 1 231 ? 15.454 1.027 -26.882 1.00 95.31 231 ASP A CA 1
ATOM 1875 C C . ASP A 1 231 ? 14.527 -0.176 -27.144 1.00 95.31 231 ASP A C 1
ATOM 1877 O O . ASP A 1 231 ? 14.981 -1.318 -27.218 1.00 95.31 231 ASP A O 1
ATOM 1881 N N . TRP A 1 232 ? 13.226 0.059 -27.362 1.00 93.69 232 TRP A N 1
ATOM 1882 C CA . TRP A 1 232 ? 12.227 -0.991 -27.571 1.00 93.69 232 TRP A CA 1
ATOM 1883 C C . TRP A 1 232 ? 12.577 -1.999 -28.683 1.00 93.69 232 TRP A C 1
ATOM 1885 O O . TRP A 1 232 ? 12.495 -3.203 -28.416 1.00 93.69 232 TRP A O 1
ATOM 1895 N N . PRO A 1 233 ? 13.017 -1.587 -29.894 1.00 94.94 233 PRO A N 1
ATOM 1896 C CA . PRO A 1 233 ? 13.376 -2.543 -30.943 1.00 94.94 233 PRO A CA 1
ATOM 1897 C C . PRO A 1 233 ? 14.521 -3.473 -30.525 1.00 94.94 233 PRO A C 1
ATOM 1899 O O . PRO A 1 233 ? 14.474 -4.676 -30.779 1.00 94.94 233 PRO A O 1
ATOM 1902 N N . ALA A 1 234 ? 15.528 -2.928 -29.838 1.00 95.00 234 ALA A N 1
ATOM 1903 C CA . ALA A 1 234 ? 16.663 -3.703 -29.354 1.00 95.00 234 ALA A CA 1
ATOM 1904 C C . ALA A 1 234 ? 16.252 -4.658 -28.222 1.00 95.00 234 ALA A C 1
ATOM 1906 O O . ALA A 1 234 ? 16.741 -5.787 -28.174 1.00 95.00 234 ALA A O 1
ATOM 1907 N N . PHE A 1 235 ? 15.339 -4.231 -27.344 1.00 93.19 235 PHE A N 1
ATOM 1908 C CA . PHE A 1 235 ? 14.835 -5.053 -26.245 1.00 93.19 235 PHE A CA 1
ATOM 1909 C C . PHE A 1 235 ? 14.090 -6.276 -26.765 1.00 93.19 235 PHE A C 1
ATOM 1911 O O . PHE A 1 235 ? 14.386 -7.396 -26.354 1.00 93.19 235 PHE A O 1
ATOM 1918 N N . ILE A 1 236 ? 13.157 -6.073 -27.698 1.00 91.94 236 ILE A N 1
ATOM 1919 C CA . ILE A 1 236 ? 12.372 -7.163 -28.286 1.00 91.94 236 ILE A CA 1
ATOM 1920 C C . ILE A 1 236 ? 13.260 -8.127 -29.068 1.00 91.94 236 ILE A C 1
ATOM 1922 O O . ILE A 1 236 ? 13.092 -9.333 -28.927 1.00 91.94 236 ILE A O 1
ATOM 1926 N N . GLY A 1 237 ? 14.244 -7.625 -29.821 1.00 92.62 237 GLY A N 1
ATOM 1927 C CA . GLY A 1 237 ? 15.181 -8.484 -30.552 1.00 92.62 237 GLY A CA 1
ATOM 1928 C C . GLY A 1 237 ? 16.024 -9.405 -29.656 1.00 92.62 237 GLY A C 1
ATOM 1929 O O . GLY A 1 237 ? 16.499 -10.433 -30.127 1.00 92.62 237 GLY A O 1
ATOM 1930 N N . GLN A 1 238 ? 16.203 -9.057 -28.376 1.00 91.12 238 GLN A N 1
ATOM 1931 C CA . GLN A 1 238 ? 16.987 -9.826 -27.397 1.00 91.12 238 GLN A CA 1
ATOM 1932 C C . GLN A 1 238 ? 16.124 -10.600 -26.389 1.00 91.12 238 GLN A C 1
ATOM 1934 O O . GLN A 1 238 ? 16.643 -11.432 -25.643 1.00 91.12 238 GLN A O 1
ATOM 1939 N N . SER A 1 239 ? 14.824 -10.315 -26.327 1.00 87.38 239 SER A N 1
ATOM 1940 C CA . SER A 1 239 ? 13.921 -10.898 -25.338 1.00 87.38 239 SER A CA 1
ATOM 1941 C C . SER A 1 239 ? 13.301 -12.194 -25.847 1.00 87.38 239 SER A C 1
ATOM 1943 O O . SER A 1 239 ? 12.962 -12.326 -27.021 1.00 87.38 239 SER A O 1
ATOM 1945 N N . ALA A 1 240 ? 13.099 -13.151 -24.940 1.00 84.19 240 ALA A N 1
ATOM 1946 C CA . ALA A 1 240 ? 12.280 -14.319 -25.235 1.00 84.19 240 ALA A CA 1
ATOM 1947 C C . ALA A 1 240 ? 10.832 -13.896 -25.535 1.00 84.19 240 ALA A C 1
ATOM 1949 O O . ALA A 1 240 ? 10.348 -12.889 -25.010 1.00 84.19 240 ALA A O 1
ATOM 1950 N N . ALA A 1 241 ? 10.129 -14.691 -26.344 1.00 80.81 241 ALA A N 1
ATOM 1951 C CA . ALA A 1 241 ? 8.709 -14.480 -26.589 1.00 80.81 241 ALA A CA 1
ATOM 1952 C C . ALA A 1 241 ? 7.937 -14.493 -25.257 1.00 80.81 241 ALA A C 1
ATOM 1954 O O . ALA A 1 241 ? 7.971 -15.475 -24.514 1.00 80.81 241 ALA A O 1
ATOM 1955 N N . GLY A 1 242 ? 7.258 -13.387 -24.956 1.00 73.44 242 GLY A N 1
ATOM 1956 C CA . GLY A 1 242 ? 6.383 -13.237 -23.797 1.00 73.44 242 GLY A CA 1
ATOM 1957 C C . GLY A 1 242 ? 4.934 -13.060 -24.239 1.00 73.44 242 GLY A C 1
ATOM 1958 O O . GLY A 1 242 ? 4.670 -12.506 -25.305 1.00 73.44 242 GLY A O 1
ATOM 1959 N N . CYS A 1 243 ? 3.990 -13.513 -23.416 1.00 70.88 243 CYS A N 1
ATOM 1960 C CA . CYS A 1 243 ? 2.579 -13.180 -23.578 1.00 70.88 243 CYS A CA 1
ATOM 1961 C C . CYS A 1 243 ? 2.202 -12.068 -22.595 1.00 70.88 243 CYS A C 1
ATOM 1963 O O . CYS A 1 243 ? 2.608 -12.087 -21.432 1.00 70.88 243 CYS A O 1
ATOM 1965 N N . TRP A 1 244 ? 1.426 -11.094 -23.067 1.00 66.31 244 TRP A N 1
ATOM 1966 C CA . TRP A 1 244 ? 0.738 -10.170 -22.174 1.00 66.31 244 TRP A CA 1
ATOM 1967 C C . TRP A 1 244 ? -0.363 -10.945 -21.444 1.00 66.31 244 TRP A C 1
ATOM 1969 O O . TRP A 1 244 ? -1.160 -11.621 -22.094 1.00 66.31 244 TRP A O 1
ATOM 1979 N N . GLN A 1 245 ? -0.394 -10.872 -20.114 1.00 60.94 245 GLN A N 1
ATOM 1980 C CA . GLN A 1 245 ? -1.504 -11.384 -19.310 1.00 60.94 245 GLN A CA 1
ATOM 1981 C C . GLN A 1 245 ? -2.350 -10.180 -18.874 1.00 60.94 245 GLN A C 1
ATOM 1983 O O . GLN A 1 245 ? -1.935 -9.484 -17.947 1.00 60.94 245 GLN A O 1
ATOM 1988 N N . PRO A 1 246 ? -3.449 -9.873 -19.592 1.00 52.22 246 PRO A N 1
ATOM 1989 C CA . PRO A 1 246 ? -4.351 -8.781 -19.240 1.00 52.22 246 PRO A CA 1
ATOM 1990 C C . PRO A 1 246 ? -5.143 -9.107 -17.975 1.00 52.22 246 PRO A C 1
ATOM 1992 O O . PRO A 1 246 ? -5.528 -10.287 -17.795 1.00 52.22 246 PRO A O 1
#

Secondary structure (DSSP, 8-state):
--S-GGGTTGGGG-SSHHHHHHHHHHHSPPSBS--SS-B--TTTTSGGGT-HHHHHHHHHHHHH--HHHHHHHHTS---SHHHHHHHHHHHHHHH-TT-EEEEEEEEEEETTEEEEEEEEEEEETTEEEEEEEEEEEEEPPSSS-S-SGGG-B-TTTT-BHHHHHHHIIIIIHHHTTSHHHHHHHHHTT--S-EEEEEEEEEEEEESSS--PPPTTB-TT--EEEE--GGGHHHHHHHSPP-----

Radius of gyration: 19.18 Å; Cα contacts (8 Å, |Δi|>4): 418; chains: 1; bounding box: 45×47×54 Å

Nearest PDB structures (foldseek):
  4da2-assembly1_A  TM=3.342E-01  e=1.398E-02  Pyrococcus furiosus DSM 3638
  4cej-assembly1_A  TM=3.827E-01  e=2.572E+00  Bacillus subtilis subsp. subtilis str. 168

Mean predicted aligned error: 3.93 Å

Sequence (246 aa):
MILFPDLLNLPRQLRHPEVRDLAWVILAPPMLEQTPWPQRHPLAGSDWVQAPEQLERWLRALDSNSEPLQQWLALATTRRLGRYYERLWQFAVQHAPGVELIAANLPIRLGGHTLGELDMVLRDRDGVHHLELAIKLYLGPQQGDGSDPAQWLGPGSNDRLDRKLRHFSQHQLPMSQRPESREILAGLDVQTFSAHMWLGGYLLYPWPGQSRPPLGANPQHLRGRWLHQSDWPAFIGQ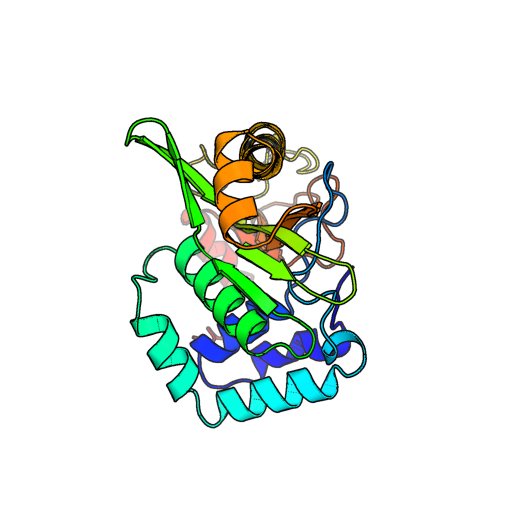SAAGCWQP

Foldseek 3Di:
DQLQVVCLCVLVVFDDPLLSVLSCLQGADFQFQDAPFAADRLQNQFCCSVVVVVVSVVSVVCSVPVVVVVVQQVVDDCVDVFSSSLSSSVVCQVPGHQKDWLDAQAFQDDPNDTLGTQGTWMQGPVGIEGEDEDAFEWEADQPDQSQAQQRTAGPPRVDTRVVVSVCCPPPHQCVCVDPSNCVVCVVSVHNDYYYHYTYAYEYAAEPPHGHDHYHRTDPRHHYYYDYDPVCVVVPVVPDDDDDDDD

Solvent-accessible surface area (backbone atoms only — not comparable to full-atom values): 13771 Å² total; per-residue (Å²): 127,68,82,49,72,92,52,61,65,50,38,82,73,48,82,40,66,70,50,22,49,39,43,39,69,74,44,54,36,40,38,50,59,57,61,103,58,61,70,49,66,95,53,72,51,20,51,41,65,84,37,52,67,57,48,51,51,50,53,52,52,37,45,75,51,50,59,68,60,52,55,60,55,68,75,49,84,47,90,46,67,60,53,34,53,50,53,41,50,52,55,51,36,68,70,33,50,59,39,44,68,77,43,61,67,44,73,36,61,58,97,91,40,77,80,50,63,44,52,31,32,35,35,32,85,89,43,38,33,39,38,44,75,45,68,46,57,27,39,36,26,62,77,61,61,22,44,53,41,75,52,22,33,24,79,88,67,77,38,28,50,44,56,52,55,51,41,43,66,77,46,56,53,54,44,60,74,35,71,67,35,40,54,56,34,44,76,70,78,41,89,66,69,47,64,28,36,37,49,37,46,37,50,23,33,26,42,80,64,64,47,49,70,35,72,39,44,24,95,72,33,42,68,52,75,42,63,55,80,86,45,46,69,62,49,58,77,73,47,76,95,76,81,88,83,130